Protein AF-A0A149ZXW5-F1 (afdb_monomer_lite)

Radius of gyration: 24.94 Å; chains: 1; bounding box: 65×52×83 Å

Secondary structure (DSSP, 8-state):
--------PPPP---SSS-TT-BTTTTSPPPTT-TTSPPPBTT-SEEE-GGG---TTS-GGGGEEEGGGS-SHHHHHHHHHHHHHHHH-GGGTTSSPPPHHHHHHHHHHHHHHHHHHHHHSTT--GGG---HHHHHHHHHHHTTTS-GGGHHHHHHHHHHHHHHHHHTGGG-SS----S-GGGG--HHHHTT-PPP-S--SPPPPHHHHHHHHHHHHHIIIIIHHHHHHHHHHHHHHHH--

Sequence (241 aa):
MGGDAAGSGAPSLQSSHVDPDALVLAGRRLRPDADDLPSPRFADDVWDLRAGHHLPNVEANRLRIRFYVVDDPIWRLTAKEYLYARLTDATLAEGRLPAITTLMIEFNVLRALFAYLTEFYPGLRLADIEDDQILENFLTIRAVGVGARWKPQRRSGDAWSLMLLHRASDRLTADRLVHLPFRGRTAREIAGSRFYGENRTPRIPPEVLAPYLRGALFYVQVAANDILAAEKERQQLAESA

pLDDT: mean 88.09, std 13.69, range [35.5, 98.25]

Structure (mmCIF, N/CA/C/O backbone):
data_AF-A0A149ZXW5-F1
#
_entry.id   AF-A0A149ZXW5-F1
#
loop_
_atom_site.group_PDB
_atom_site.id
_atom_site.type_symbol
_atom_site.label_atom_id
_atom_site.label_alt_id
_atom_site.label_comp_id
_atom_site.label_asym_id
_atom_site.label_entity_id
_atom_site.label_seq_id
_atom_site.pdbx_PDB_ins_code
_atom_site.Cartn_x
_atom_site.Cartn_y
_atom_site.Cartn_z
_atom_site.occupancy
_atom_site.B_iso_or_equiv
_atom_site.auth_seq_id
_atom_site.auth_comp_id
_atom_site.auth_asym_id
_atom_site.auth_atom_id
_atom_site.pdbx_PDB_model_num
ATOM 1 N N . MET A 1 1 ? -17.828 -31.669 -42.932 1.00 41.03 1 MET A N 1
ATOM 2 C CA . MET A 1 1 ? -16.590 -30.865 -42.891 1.00 41.03 1 MET A CA 1
ATOM 3 C C . MET A 1 1 ? -16.727 -29.906 -41.727 1.00 41.03 1 MET A C 1
ATOM 5 O O . MET A 1 1 ? -17.384 -28.886 -41.865 1.00 41.03 1 MET A O 1
ATOM 9 N N . GLY A 1 2 ? -16.246 -30.330 -40.557 1.00 38.62 2 GLY A N 1
ATOM 10 C CA . GLY A 1 2 ? -16.203 -29.500 -39.359 1.00 38.62 2 GLY A CA 1
ATOM 11 C C . GLY A 1 2 ? -14.971 -28.609 -39.416 1.00 38.62 2 GLY A C 1
ATOM 12 O O . GLY A 1 2 ? -13.873 -29.100 -39.669 1.00 38.62 2 GLY A O 1
ATOM 13 N N . GLY A 1 3 ? -15.178 -27.311 -39.239 1.00 35.50 3 GLY A N 1
ATOM 14 C CA . GLY A 1 3 ? -14.121 -26.351 -38.971 1.00 35.50 3 GLY A CA 1
ATOM 15 C C . GLY A 1 3 ? -14.348 -25.804 -37.574 1.00 35.50 3 GLY A C 1
ATOM 16 O O . GLY A 1 3 ? -15.085 -24.835 -37.417 1.00 35.50 3 GLY A O 1
ATOM 17 N N . ASP A 1 4 ? -13.751 -26.455 -36.576 1.00 36.56 4 ASP A N 1
ATOM 18 C CA . ASP A 1 4 ? -13.588 -25.886 -35.243 1.00 36.56 4 ASP A CA 1
ATOM 19 C C . ASP A 1 4 ? -12.604 -24.720 -35.353 1.00 36.56 4 ASP A C 1
ATOM 21 O O . ASP A 1 4 ? -11.386 -24.895 -35.430 1.00 36.56 4 ASP A O 1
ATOM 25 N N . ALA A 1 5 ? -13.146 -23.506 -35.397 1.00 39.88 5 ALA A N 1
ATOM 26 C CA . ALA A 1 5 ? -12.379 -22.304 -35.142 1.00 39.88 5 ALA A CA 1
ATOM 27 C C . ALA A 1 5 ? -12.075 -22.269 -33.640 1.00 39.88 5 ALA A C 1
ATOM 29 O O . ALA A 1 5 ? -12.870 -21.781 -32.837 1.00 39.88 5 ALA A O 1
ATOM 30 N N . ALA A 1 6 ? -10.919 -22.816 -33.265 1.00 42.44 6 ALA A N 1
ATOM 31 C CA . ALA A 1 6 ? -10.313 -22.582 -31.967 1.00 42.44 6 ALA A CA 1
ATOM 32 C C . ALA A 1 6 ? -10.073 -21.072 -31.815 1.00 42.44 6 ALA A C 1
ATOM 34 O O . ALA A 1 6 ? -9.087 -20.518 -32.304 1.00 42.44 6 ALA A O 1
ATOM 35 N N . GLY A 1 7 ? -11.018 -20.395 -31.164 1.00 36.75 7 GLY A N 1
ATOM 36 C CA . GLY A 1 7 ? -10.830 -19.052 -30.648 1.00 36.75 7 GLY A CA 1
ATOM 37 C C . GLY A 1 7 ? -9.716 -19.104 -29.614 1.00 36.75 7 GLY A C 1
ATOM 38 O O . GLY A 1 7 ? -9.942 -19.486 -28.470 1.00 36.75 7 GLY A O 1
ATOM 39 N N . SER A 1 8 ? -8.505 -18.756 -30.038 1.00 42.88 8 SER A N 1
ATOM 40 C CA . SER A 1 8 ? -7.367 -18.488 -29.166 1.00 42.88 8 SER A CA 1
ATOM 41 C C . SER A 1 8 ? -7.699 -17.269 -28.303 1.00 42.88 8 SER A C 1
ATOM 43 O O . SER A 1 8 ? -7.335 -16.142 -28.633 1.00 42.88 8 SER A O 1
ATOM 45 N N . GLY A 1 9 ? -8.441 -17.486 -27.215 1.00 36.56 9 GLY A N 1
ATOM 46 C CA . GLY A 1 9 ? -8.593 -16.506 -26.152 1.00 36.56 9 GLY A CA 1
ATOM 47 C C . GLY A 1 9 ? -7.210 -16.214 -25.588 1.00 36.56 9 GLY A C 1
ATOM 48 O O . GLY A 1 9 ? -6.513 -17.134 -25.161 1.00 36.56 9 GLY A O 1
ATOM 49 N N . ALA A 1 10 ? -6.789 -14.950 -25.632 1.00 41.53 10 ALA A N 1
ATOM 50 C CA . ALA A 1 10 ? -5.610 -14.522 -24.893 1.00 41.53 10 ALA A CA 1
ATOM 51 C C . ALA A 1 10 ? -5.753 -15.025 -23.444 1.00 41.53 10 ALA A C 1
ATOM 53 O O . ALA A 1 10 ? -6.850 -14.898 -22.887 1.00 41.53 10 ALA A O 1
ATOM 54 N N . PRO A 1 11 ? -4.713 -15.633 -22.845 1.00 49.78 11 PRO A N 1
ATOM 55 C CA . PRO A 1 11 ? -4.814 -16.142 -21.486 1.00 49.78 11 PRO A CA 1
ATOM 56 C C . PRO A 1 11 ? -5.274 -15.001 -20.579 1.00 49.78 11 PRO A C 1
ATOM 58 O O . PRO A 1 11 ? -4.647 -13.941 -20.529 1.00 49.78 11 PRO A O 1
ATOM 61 N N . SER A 1 12 ? -6.412 -15.191 -19.911 1.00 65.56 12 SER A N 1
ATOM 62 C CA . SER A 1 12 ? -6.914 -14.233 -18.935 1.00 65.56 12 SER A CA 1
ATOM 63 C C . SER A 1 12 ? -5.844 -14.057 -17.866 1.00 65.56 12 SER A C 1
ATOM 65 O O . SER A 1 12 ? -5.456 -15.035 -17.228 1.00 65.56 12 SER A O 1
ATOM 67 N N . LEU A 1 13 ? -5.356 -12.830 -17.688 1.00 88.75 13 LEU A N 1
ATOM 68 C CA . LEU A 1 13 ? -4.388 -12.508 -16.650 1.00 88.75 13 LEU A CA 1
ATOM 69 C C . LEU A 1 13 ? -5.028 -12.781 -15.278 1.00 88.75 13 LEU A C 1
ATOM 71 O O . LEU A 1 13 ? -5.852 -12.001 -14.803 1.00 88.75 13 LEU A O 1
ATOM 75 N N . GLN A 1 14 ? -4.681 -13.916 -14.677 1.00 92.62 14 GLN A N 1
ATOM 76 C CA . GLN A 1 14 ? -5.214 -14.401 -13.405 1.00 92.62 14 GLN A CA 1
ATOM 77 C C . GLN A 1 14 ? -4.070 -14.680 -12.433 1.00 92.62 14 GLN A C 1
ATOM 79 O O . GLN A 1 14 ? -2.953 -14.982 -12.852 1.00 92.62 14 GLN A O 1
ATOM 84 N N . SER A 1 15 ? -4.356 -14.570 -11.136 1.00 95.44 15 SER A N 1
ATOM 85 C CA . SER A 1 15 ? -3.394 -14.937 -10.097 1.00 95.44 15 SER A CA 1
ATOM 86 C C . SER A 1 15 ? -3.175 -16.450 -10.091 1.00 95.44 15 SER A C 1
ATOM 88 O O . SER A 1 15 ? -4.135 -17.213 -10.154 1.00 95.44 15 SER A O 1
ATOM 90 N N . SER A 1 16 ? -1.922 -16.887 -9.969 1.00 95.69 16 SER A N 1
ATOM 91 C CA . SER A 1 16 ? -1.562 -18.281 -9.689 1.00 95.69 16 SER A CA 1
ATOM 92 C C . SER A 1 16 ? -1.573 -18.604 -8.188 1.00 95.69 16 SER A C 1
ATOM 94 O O . SER A 1 16 ? -1.478 -19.772 -7.810 1.00 95.69 16 SER A O 1
ATOM 96 N N . HIS A 1 17 ? -1.682 -17.582 -7.333 1.00 94.06 17 HIS A N 1
ATOM 97 C CA . HIS A 1 17 ? -1.526 -17.689 -5.881 1.00 94.06 17 HIS A CA 1
ATOM 98 C C . HIS A 1 17 ? -2.830 -17.485 -5.106 1.00 94.06 17 HIS A C 1
ATOM 100 O O . HIS A 1 17 ? -2.949 -17.968 -3.979 1.00 94.06 17 HIS A O 1
ATOM 106 N N . VAL A 1 18 ? -3.788 -16.746 -5.669 1.00 95.69 18 VAL A N 1
ATOM 107 C CA . VAL A 1 18 ? -5.011 -16.338 -4.972 1.00 95.69 18 VAL A CA 1
ATOM 108 C C . VAL A 1 18 ? -6.232 -16.662 -5.820 1.00 95.69 18 VAL A C 1
ATOM 110 O O . VAL A 1 18 ? -6.335 -16.239 -6.970 1.00 95.69 18 VAL A O 1
ATOM 113 N N . ASP A 1 19 ? -7.176 -17.387 -5.225 1.00 95.75 19 ASP A N 1
ATOM 114 C CA . ASP A 1 19 ? -8.472 -17.656 -5.842 1.00 95.75 19 ASP A CA 1
ATOM 115 C C . ASP A 1 19 ? -9.224 -16.328 -6.096 1.00 95.75 19 ASP A C 1
ATOM 117 O O . ASP A 1 19 ? -9.269 -15.481 -5.196 1.00 95.75 19 ASP A O 1
ATOM 121 N N . PRO A 1 20 ? -9.814 -16.106 -7.289 1.00 95.62 20 PRO A N 1
ATOM 122 C CA . PRO A 1 20 ? -10.579 -14.894 -7.588 1.00 95.62 20 PRO A CA 1
ATOM 123 C C . PRO A 1 20 ? -11.699 -14.600 -6.577 1.00 95.62 20 PRO A C 1
ATOM 125 O O . PRO A 1 20 ? -11.980 -13.430 -6.306 1.00 95.62 20 PRO A O 1
ATOM 128 N N . ASP A 1 21 ? -12.296 -15.628 -5.978 1.00 95.88 21 ASP A N 1
ATOM 129 C CA . ASP A 1 21 ? -13.379 -15.508 -5.005 1.00 95.88 21 ASP A CA 1
ATOM 130 C C . ASP A 1 21 ? -12.898 -15.420 -3.549 1.00 95.88 21 ASP A C 1
ATOM 132 O O . ASP A 1 21 ? -13.715 -15.283 -2.633 1.00 95.88 21 ASP A O 1
ATOM 136 N N . ALA A 1 22 ? -11.582 -15.446 -3.310 1.00 95.69 22 ALA A N 1
ATOM 137 C CA . ALA A 1 22 ? -11.023 -15.318 -1.971 1.00 95.69 22 ALA A CA 1
ATOM 138 C C . ALA A 1 22 ? -11.436 -13.991 -1.313 1.00 95.69 22 ALA A C 1
ATOM 140 O O . ALA A 1 22 ? -11.299 -12.911 -1.893 1.00 95.69 22 ALA A O 1
ATOM 141 N N . LEU A 1 23 ? -11.912 -14.062 -0.067 1.00 94.81 23 LEU A N 1
ATOM 142 C CA . LEU A 1 23 ? -12.294 -12.880 0.704 1.00 94.81 23 LEU A CA 1
ATOM 143 C C . LEU A 1 23 ? -11.051 -12.118 1.174 1.00 94.81 23 LEU A C 1
ATOM 145 O O . LEU A 1 23 ? -10.203 -12.645 1.892 1.00 94.81 23 LEU A O 1
ATOM 149 N N . VAL A 1 24 ? -10.977 -10.836 0.834 1.00 94.62 24 VAL A N 1
ATOM 150 C CA . VAL A 1 24 ? -9.819 -9.960 1.082 1.00 94.62 24 VAL A CA 1
ATOM 151 C C . VAL A 1 24 ? -9.568 -9.712 2.573 1.00 94.62 24 VAL A C 1
ATOM 153 O O . VAL A 1 24 ? -8.428 -9.507 2.988 1.00 94.62 24 VAL A O 1
ATOM 156 N N . LEU A 1 25 ? -10.621 -9.717 3.397 1.00 91.25 25 LEU A N 1
ATOM 157 C CA . LEU A 1 25 ? -10.515 -9.525 4.850 1.00 91.25 25 LEU A CA 1
ATOM 158 C C . LEU A 1 25 ? -10.536 -10.847 5.633 1.00 91.25 25 LEU A C 1
ATOM 160 O O . LEU A 1 25 ? -10.697 -10.825 6.856 1.00 91.25 25 LEU A O 1
ATOM 164 N N . ALA A 1 26 ? -10.358 -11.991 4.963 1.00 84.94 26 ALA A N 1
ATOM 165 C CA . ALA A 1 26 ? -10.258 -13.282 5.635 1.00 84.94 26 ALA A CA 1
ATOM 166 C C . ALA A 1 26 ? -9.151 -13.257 6.708 1.00 84.94 26 ALA A C 1
ATOM 168 O O . ALA A 1 26 ? -8.035 -12.796 6.473 1.00 84.94 26 ALA A O 1
ATOM 169 N N . GLY A 1 27 ? -9.473 -13.721 7.918 1.00 79.12 27 GLY A N 1
ATOM 170 C CA . GLY A 1 27 ? -8.532 -13.757 9.044 1.00 79.12 27 GLY A CA 1
ATOM 171 C C . GLY A 1 27 ? -8.313 -12.421 9.767 1.00 79.12 27 GLY A C 1
ATOM 172 O O . GLY A 1 27 ? -7.554 -12.378 10.738 1.00 79.12 27 GLY A O 1
ATOM 173 N N . ARG A 1 28 ? -8.985 -11.332 9.364 1.00 85.38 28 ARG A N 1
ATOM 174 C CA . ARG A 1 28 ? -8.968 -10.066 10.111 1.00 85.38 28 ARG A CA 1
ATOM 175 C C . ARG A 1 28 ? -10.119 -9.981 11.104 1.00 85.38 28 ARG A C 1
ATOM 177 O O . ARG A 1 28 ? -11.218 -10.466 10.859 1.00 85.38 28 ARG A O 1
ATOM 184 N N . ARG A 1 29 ? -9.871 -9.300 12.226 1.00 84.75 29 ARG A N 1
ATOM 185 C CA . ARG A 1 29 ? -10.955 -8.872 13.114 1.00 84.75 29 ARG A CA 1
ATOM 186 C C . ARG A 1 29 ? -11.749 -7.782 12.406 1.00 84.75 29 ARG A C 1
ATOM 188 O O . ARG A 1 29 ? -11.177 -6.777 11.988 1.00 84.75 29 ARG A O 1
ATOM 195 N N . LEU A 1 30 ? -13.045 -8.012 12.262 1.00 86.31 30 LEU A N 1
ATOM 196 C CA . LEU A 1 30 ? -13.983 -7.036 11.728 1.00 86.31 30 LEU A CA 1
ATOM 197 C C . LEU A 1 30 ? -14.601 -6.240 12.875 1.00 86.31 30 LEU A C 1
ATOM 199 O O . LEU A 1 30 ? -14.599 -6.678 14.030 1.00 86.31 30 LEU A O 1
ATOM 203 N N . ARG A 1 31 ? -15.083 -5.036 12.576 1.00 81.88 31 ARG A N 1
ATOM 204 C CA . ARG A 1 31 ? -15.839 -4.251 13.547 1.00 81.88 31 ARG A CA 1
ATOM 205 C C . ARG A 1 31 ? -17.156 -4.959 13.896 1.00 81.88 31 ARG A C 1
ATOM 207 O O . ARG A 1 31 ? -17.761 -5.533 12.998 1.00 81.88 31 ARG A O 1
ATOM 214 N N . PRO A 1 32 ? -17.627 -4.865 15.151 1.00 74.50 32 PRO A N 1
ATOM 215 C CA . PRO A 1 32 ? -18.897 -5.470 15.558 1.00 74.50 32 PRO A CA 1
ATOM 216 C C . PRO A 1 32 ? -20.123 -4.904 14.831 1.00 74.50 32 PRO A C 1
ATOM 218 O O . PRO A 1 32 ? -21.137 -5.569 14.754 1.00 74.50 32 PRO A O 1
ATOM 221 N N . ASP A 1 33 ? -20.040 -3.673 14.322 1.00 76.19 33 ASP A N 1
ATOM 222 C CA . ASP A 1 33 ? -21.110 -2.986 13.591 1.00 76.19 33 ASP A CA 1
ATOM 223 C C . ASP A 1 33 ? -20.941 -3.067 12.061 1.00 76.19 33 ASP A C 1
ATOM 225 O O . ASP A 1 33 ? -21.560 -2.305 11.323 1.00 76.19 33 ASP A O 1
ATOM 229 N N . ALA A 1 34 ? -20.067 -3.954 11.573 1.00 70.81 34 ALA A N 1
ATOM 230 C CA . ALA A 1 34 ? -19.798 -4.131 10.146 1.00 70.81 34 ALA A CA 1
ATOM 231 C C . ALA A 1 34 ? -20.596 -5.275 9.501 1.00 70.81 34 ALA A C 1
ATOM 233 O O . ALA A 1 34 ? -20.274 -5.644 8.374 1.00 70.81 34 ALA A O 1
ATOM 234 N N . ASP A 1 35 ? -21.614 -5.814 10.177 1.00 63.62 35 ASP A N 1
ATOM 2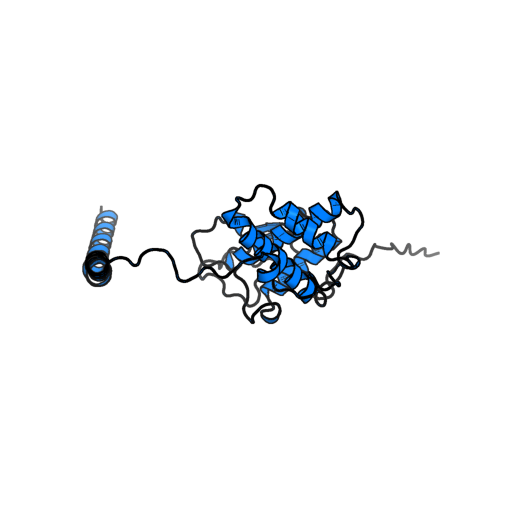35 C CA . ASP A 1 35 ? -22.396 -6.969 9.706 1.00 63.62 35 ASP A CA 1
ATOM 236 C C . ASP A 1 35 ? -23.019 -6.748 8.312 1.00 63.62 35 ASP A C 1
ATOM 238 O O . ASP A 1 35 ? -23.117 -7.684 7.521 1.00 63.62 35 ASP A O 1
ATOM 242 N N . ASP A 1 36 ? -23.327 -5.494 7.960 1.00 69.88 36 ASP A N 1
ATOM 243 C CA . ASP A 1 36 ? -23.900 -5.121 6.659 1.00 69.88 36 ASP A CA 1
ATOM 244 C C . ASP A 1 36 ? -22.853 -4.826 5.563 1.00 69.88 36 ASP A C 1
ATOM 246 O O . ASP A 1 36 ? -23.209 -4.523 4.420 1.00 69.88 36 ASP A O 1
ATOM 250 N N . LEU A 1 37 ? -21.550 -4.859 5.876 1.00 74.12 37 LEU A N 1
ATOM 251 C CA . LEU A 1 37 ? -20.485 -4.577 4.910 1.00 74.12 37 LEU A CA 1
ATOM 252 C C . LEU A 1 37 ? -19.905 -5.884 4.349 1.00 74.12 37 LEU A C 1
ATOM 254 O O . LEU A 1 37 ? -19.096 -6.526 5.024 1.00 74.12 37 LEU A O 1
ATOM 258 N N . PRO A 1 38 ? -20.235 -6.270 3.099 1.00 80.75 38 PRO A N 1
ATOM 259 C CA . PRO A 1 38 ? -19.667 -7.470 2.504 1.00 80.75 38 PRO A CA 1
ATOM 260 C C . PRO A 1 38 ? -18.148 -7.330 2.369 1.00 80.75 38 PRO A C 1
ATOM 262 O O . PRO A 1 38 ? -17.633 -6.283 1.964 1.00 80.75 38 PRO A O 1
ATOM 265 N N . SER A 1 39 ? -17.418 -8.398 2.698 1.00 85.81 39 SER A N 1
ATOM 266 C CA . SER A 1 39 ? -15.979 -8.444 2.448 1.00 85.81 39 SER A CA 1
ATOM 267 C C . SER A 1 39 ? -15.733 -8.487 0.935 1.00 85.81 39 SER A C 1
ATOM 269 O O . SER A 1 39 ? -16.342 -9.322 0.263 1.00 85.81 39 SER A O 1
ATOM 271 N N . PRO A 1 40 ? -14.865 -7.613 0.390 1.00 94.19 40 PRO A N 1
ATOM 272 C CA . PRO A 1 40 ? -14.555 -7.646 -1.032 1.00 94.19 40 PRO A CA 1
ATOM 273 C C . PRO A 1 40 ? -13.845 -8.952 -1.402 1.00 94.19 40 PRO A C 1
ATOM 275 O O . PRO A 1 40 ? -13.116 -9.527 -0.585 1.00 94.19 40 PRO A O 1
ATOM 278 N N . ARG A 1 41 ? -14.045 -9.402 -2.639 1.00 96.19 41 ARG A N 1
ATOM 279 C CA . ARG A 1 41 ? -13.355 -10.554 -3.230 1.00 96.19 41 ARG A CA 1
ATOM 280 C C . ARG A 1 41 ? -12.052 -10.114 -3.878 1.00 96.19 41 ARG A C 1
ATOM 282 O O . ARG A 1 41 ? -11.903 -8.963 -4.294 1.00 96.19 41 ARG A O 1
ATOM 289 N N . PHE A 1 42 ? -11.104 -11.035 -4.006 1.00 97.25 42 PHE A N 1
ATOM 290 C CA . PHE A 1 42 ? -9.832 -10.753 -4.658 1.00 97.25 42 PHE A CA 1
ATOM 291 C C . PHE A 1 42 ? -10.031 -10.251 -6.094 1.00 97.25 42 PHE A C 1
ATOM 293 O O . PHE A 1 42 ? -9.390 -9.280 -6.488 1.00 97.25 42 PHE A O 1
ATOM 300 N N . ALA A 1 43 ? -10.955 -10.836 -6.858 1.00 95.88 43 ALA A N 1
ATOM 301 C CA . ALA A 1 43 ? -11.249 -10.431 -8.231 1.00 95.88 43 ALA A CA 1
ATOM 302 C C . ALA A 1 43 ? -11.801 -9.002 -8.358 1.00 95.88 43 ALA A C 1
ATOM 304 O O . ALA A 1 43 ? -11.581 -8.382 -9.397 1.00 95.88 43 ALA A O 1
ATOM 305 N N . ASP A 1 44 ? -12.400 -8.432 -7.309 1.00 96.19 44 ASP A N 1
ATOM 306 C CA . ASP A 1 44 ? -12.988 -7.091 -7.359 1.00 96.19 44 ASP A CA 1
ATOM 307 C C . ASP A 1 44 ? -11.935 -6.014 -7.678 1.00 96.19 44 ASP A C 1
ATOM 309 O O . ASP A 1 44 ? -10.807 -6.035 -7.176 1.00 96.19 44 ASP A O 1
ATOM 313 N N . ASP A 1 45 ? -12.305 -5.024 -8.493 1.00 94.94 45 ASP A N 1
ATOM 314 C CA . ASP A 1 45 ? -11.454 -3.858 -8.790 1.00 94.94 45 ASP A CA 1
ATOM 315 C C . ASP A 1 45 ? -11.536 -2.762 -7.720 1.00 94.94 45 ASP A C 1
ATOM 317 O O . ASP A 1 45 ? -10.778 -1.785 -7.748 1.00 94.94 45 ASP A O 1
ATOM 321 N N . VAL A 1 46 ? -12.447 -2.914 -6.760 1.00 95.88 46 VAL A N 1
ATOM 322 C CA . VAL A 1 46 ? -12.574 -2.029 -5.607 1.00 95.88 46 VAL A CA 1
ATOM 323 C C . VAL A 1 46 ? -12.637 -2.863 -4.343 1.00 95.88 46 VAL A C 1
ATOM 325 O O . VAL A 1 46 ? -13.578 -3.621 -4.141 1.00 95.88 46 VAL A O 1
ATOM 328 N N . TRP A 1 47 ? -11.667 -2.669 -3.453 1.00 96.19 47 TRP A N 1
ATOM 329 C CA . TRP A 1 47 ? -11.708 -3.257 -2.120 1.00 96.19 47 TRP A CA 1
ATOM 330 C C . TRP A 1 47 ? -12.153 -2.214 -1.108 1.00 96.19 47 TRP A C 1
ATOM 332 O O . TRP A 1 47 ? -11.435 -1.248 -0.836 1.00 96.19 47 TRP A O 1
ATOM 342 N N . ASP A 1 48 ? -13.342 -2.411 -0.543 1.00 93.19 48 ASP A N 1
ATOM 343 C CA . ASP A 1 48 ? -13.831 -1.640 0.594 1.00 93.19 48 ASP A CA 1
ATOM 344 C C . ASP A 1 48 ? -13.372 -2.283 1.906 1.00 93.19 48 ASP A C 1
ATOM 346 O O . ASP A 1 48 ? -13.868 -3.326 2.324 1.00 93.19 48 ASP A O 1
ATOM 350 N N . LEU A 1 49 ? -12.390 -1.661 2.556 1.00 92.25 49 LEU A N 1
ATOM 351 C CA . LEU A 1 49 ? -11.734 -2.216 3.737 1.00 92.25 49 LEU A CA 1
ATOM 352 C C . LEU A 1 49 ? -12.293 -1.640 5.050 1.00 92.25 49 LEU A C 1
ATOM 354 O O . LEU A 1 49 ? -11.719 -1.862 6.117 1.00 92.25 49 LEU A O 1
ATOM 358 N N . ARG A 1 50 ? -13.412 -0.899 5.012 1.00 89.88 50 ARG A N 1
ATOM 359 C CA . ARG A 1 50 ? -13.994 -0.241 6.200 1.00 89.88 50 ARG A CA 1
ATOM 360 C C . ARG A 1 50 ? -14.312 -1.216 7.332 1.00 89.88 50 ARG A C 1
ATOM 362 O O . ARG A 1 50 ? -14.062 -0.888 8.491 1.00 89.88 50 ARG A O 1
ATOM 369 N N . ALA A 1 51 ? -14.788 -2.414 6.996 1.00 88.06 51 ALA A N 1
ATOM 370 C CA . ALA A 1 51 ? -15.145 -3.444 7.969 1.00 88.06 51 ALA A CA 1
ATOM 371 C C . ALA A 1 51 ? -13.969 -3.853 8.877 1.00 88.06 51 ALA A C 1
ATOM 373 O O . ALA A 1 51 ? -14.182 -4.173 10.041 1.00 88.06 51 ALA A O 1
ATOM 374 N N . GLY A 1 52 ? -12.723 -3.792 8.391 1.00 85.56 52 GLY A N 1
ATOM 375 C CA . GLY A 1 52 ? -11.533 -4.162 9.168 1.00 85.56 52 GLY A CA 1
ATOM 376 C C . GLY A 1 52 ? -10.833 -2.999 9.887 1.00 85.56 52 GLY A C 1
ATOM 377 O O . GLY A 1 52 ? -9.737 -3.188 10.418 1.00 85.56 52 GLY A O 1
ATOM 378 N N . HIS A 1 53 ? -11.383 -1.777 9.854 1.00 84.94 53 HIS A N 1
ATOM 379 C CA . HIS A 1 53 ? -10.744 -0.581 10.417 1.00 84.94 53 HIS A CA 1
ATOM 380 C C . HIS A 1 53 ? -11.511 -0.036 11.627 1.00 84.94 53 HIS A C 1
ATOM 382 O O . HIS A 1 53 ? -12.533 0.621 11.469 1.00 84.94 53 HIS A O 1
ATOM 388 N N . HIS A 1 54 ? -10.982 -0.231 12.836 1.00 78.38 54 HIS A N 1
ATOM 389 C CA . HIS A 1 54 ? -11.703 0.044 14.088 1.00 78.38 54 HIS A CA 1
ATOM 390 C C . HIS A 1 54 ? -11.713 1.505 14.573 1.00 78.38 54 HIS A C 1
ATOM 392 O O . HIS A 1 54 ? -12.460 1.816 15.495 1.00 78.38 54 HIS A O 1
ATOM 398 N N . LEU A 1 55 ? -10.901 2.408 14.007 1.00 75.88 55 LEU A N 1
ATOM 399 C CA . LEU A 1 55 ? -10.864 3.801 14.476 1.00 75.88 55 LEU A CA 1
ATOM 400 C C . LEU A 1 55 ? -11.928 4.662 13.759 1.00 75.88 55 LEU A C 1
ATOM 402 O O . LEU A 1 55 ? -12.031 4.589 12.532 1.00 75.88 55 LEU A O 1
ATOM 406 N N . PRO A 1 56 ? -12.692 5.505 14.482 1.00 68.56 56 PRO A N 1
ATOM 407 C CA . PRO A 1 56 ? -13.795 6.283 13.905 1.00 68.56 56 PRO A CA 1
ATOM 408 C C . PRO A 1 56 ? -13.337 7.529 13.128 1.00 68.56 56 PRO A C 1
ATOM 410 O O . PRO A 1 56 ? -14.121 8.129 12.404 1.00 68.56 56 PRO A O 1
ATOM 413 N N . ASN A 1 57 ? -12.073 7.935 13.263 1.00 75.56 57 ASN A N 1
ATOM 414 C CA . ASN A 1 57 ? -11.541 9.212 12.775 1.00 75.56 57 ASN A CA 1
ATOM 415 C C . ASN A 1 57 ? -10.942 9.158 11.357 1.00 75.56 57 ASN A C 1
ATOM 417 O O . ASN A 1 57 ? -10.155 10.030 10.988 1.00 75.56 57 ASN A O 1
ATOM 421 N N . VAL A 1 58 ? -11.275 8.136 10.567 1.00 77.25 58 VAL A N 1
ATOM 422 C CA . VAL A 1 58 ? -10.794 8.004 9.188 1.00 77.25 58 VAL A CA 1
ATOM 423 C C . VAL A 1 58 ? -11.973 8.065 8.233 1.00 77.25 58 VAL A C 1
ATOM 425 O O . VAL A 1 58 ? -12.906 7.272 8.326 1.00 77.25 58 VAL A O 1
ATOM 428 N N . GLU A 1 59 ? -11.907 9.000 7.287 1.00 80.31 59 GLU A N 1
ATOM 429 C CA . GLU A 1 59 ? -12.918 9.146 6.244 1.00 80.31 59 GLU A CA 1
ATOM 430 C C . GLU A 1 59 ? -13.112 7.834 5.474 1.00 80.31 59 GLU A C 1
ATOM 432 O O . GLU A 1 59 ? -12.150 7.229 4.997 1.00 80.31 59 GLU A O 1
ATOM 437 N N . ALA A 1 60 ? -14.371 7.431 5.285 1.00 77.19 60 ALA A N 1
ATOM 438 C CA . ALA A 1 60 ? -14.755 6.191 4.607 1.00 77.19 60 ALA A CA 1
ATOM 439 C C . ALA A 1 60 ? -14.067 6.007 3.241 1.00 77.19 60 ALA A C 1
ATOM 441 O O . ALA A 1 60 ? -13.636 4.909 2.892 1.00 77.19 60 ALA A O 1
ATOM 442 N N . ASN A 1 61 ? -13.919 7.096 2.481 1.00 81.62 61 ASN A N 1
ATOM 443 C CA . ASN A 1 61 ? -13.274 7.083 1.171 1.00 81.62 61 ASN A CA 1
ATOM 444 C C . ASN A 1 61 ? -11.793 6.672 1.230 1.00 81.62 61 ASN A C 1
ATOM 446 O O . ASN A 1 61 ? -11.269 6.061 0.302 1.00 81.62 61 ASN A O 1
ATOM 450 N N . ARG A 1 62 ? -11.117 6.978 2.340 1.00 83.81 62 ARG A N 1
ATOM 451 C CA . ARG A 1 62 ? -9.698 6.684 2.551 1.00 83.81 62 ARG A CA 1
ATOM 452 C C . ARG A 1 62 ? -9.434 5.201 2.816 1.00 83.81 62 ARG A C 1
ATOM 454 O O . ARG A 1 62 ? -8.279 4.800 2.812 1.00 83.81 62 ARG A O 1
ATOM 461 N N . LEU A 1 63 ? -10.478 4.402 3.029 1.00 90.31 63 LEU A N 1
ATOM 462 C CA . LEU A 1 63 ? -10.405 2.963 3.299 1.00 90.31 63 LEU A CA 1
ATOM 463 C C . LEU A 1 63 ? -10.829 2.113 2.090 1.00 90.31 63 LEU A C 1
ATOM 465 O O . LEU A 1 63 ? -11.046 0.912 2.228 1.00 90.31 63 LEU A O 1
ATOM 469 N N . ARG A 1 64 ? -10.957 2.729 0.908 1.00 93.75 64 ARG A N 1
ATOM 470 C CA . ARG A 1 64 ? -11.266 2.040 -0.348 1.00 93.75 64 ARG A CA 1
ATOM 471 C C . ARG A 1 64 ? -10.060 2.048 -1.273 1.00 93.75 64 ARG A C 1
ATOM 473 O O . ARG A 1 64 ? -9.584 3.117 -1.658 1.00 93.75 64 ARG A O 1
ATOM 480 N N . ILE A 1 65 ? -9.607 0.867 -1.671 1.00 96.19 65 ILE A N 1
ATOM 481 C CA . ILE A 1 65 ? -8.571 0.698 -2.695 1.00 96.19 65 ILE A CA 1
ATOM 482 C C . ILE A 1 65 ? -9.265 0.517 -4.035 1.00 96.19 65 ILE A C 1
ATOM 484 O O . ILE A 1 65 ? -10.215 -0.250 -4.140 1.00 96.19 65 ILE A O 1
ATOM 488 N N . ARG A 1 66 ? -8.817 1.255 -5.050 1.00 96.06 66 ARG A N 1
ATOM 489 C CA . ARG A 1 66 ? -9.416 1.249 -6.386 1.00 96.06 66 ARG A CA 1
ATOM 490 C C . ARG A 1 66 ? -8.336 0.902 -7.388 1.00 96.06 66 ARG A C 1
ATOM 492 O O . ARG A 1 66 ? -7.456 1.721 -7.624 1.00 96.06 66 ARG A O 1
ATOM 499 N N . PHE A 1 67 ? -8.379 -0.303 -7.931 1.00 97.06 67 PHE A N 1
ATOM 500 C CA . PHE A 1 67 ? -7.315 -0.850 -8.770 1.00 97.06 67 PHE A CA 1
ATOM 501 C C . PHE A 1 67 ? -7.372 -0.358 -10.215 1.00 97.06 67 PHE A C 1
ATOM 503 O O . PHE A 1 67 ? -6.339 -0.296 -10.875 1.00 97.06 67 PHE A O 1
ATOM 510 N N . TYR A 1 68 ? -8.537 0.095 -10.678 1.00 95.38 68 TYR A N 1
ATOM 511 C CA . TYR A 1 68 ? -8.701 0.692 -12.006 1.00 95.38 68 TYR A CA 1
ATOM 512 C C . TYR A 1 68 ? -7.865 1.962 -12.234 1.00 95.38 68 TYR A C 1
ATOM 514 O O . TYR A 1 68 ? -7.729 2.392 -13.368 1.00 95.38 68 TYR A O 1
ATOM 522 N N . VAL A 1 69 ? -7.300 2.571 -11.182 1.00 95.88 69 VAL A N 1
ATOM 523 C CA . VAL A 1 69 ? -6.373 3.715 -11.309 1.00 95.88 69 VAL A CA 1
ATOM 524 C C . VAL A 1 69 ? -4.972 3.310 -11.782 1.00 95.88 69 VAL A C 1
ATOM 526 O O . VAL A 1 69 ? -4.128 4.176 -11.989 1.00 95.88 69 VAL A O 1
ATOM 529 N N . VAL A 1 70 ? -4.687 2.007 -11.840 1.00 96.56 70 VAL A N 1
ATOM 530 C CA . VAL A 1 70 ? -3.468 1.443 -12.422 1.00 96.56 70 VAL A CA 1
ATOM 531 C C . VAL A 1 70 ? -3.863 0.910 -13.789 1.00 96.56 70 VAL A C 1
ATOM 533 O O . VAL A 1 70 ? -4.615 -0.060 -13.849 1.00 96.56 70 VAL A O 1
ATOM 536 N N . ASP A 1 71 ? -3.411 1.554 -14.864 1.00 94.31 71 ASP A N 1
ATOM 537 C CA . ASP A 1 71 ? -3.862 1.250 -16.230 1.00 94.31 71 ASP A CA 1
ATOM 538 C C . ASP A 1 71 ? -3.326 -0.092 -16.742 1.00 94.31 71 ASP A C 1
ATOM 540 O O . ASP A 1 71 ? -4.080 -0.883 -17.316 1.00 94.31 71 ASP A O 1
ATOM 544 N N . ASP A 1 72 ? -2.048 -0.380 -16.479 1.00 96.81 72 ASP A N 1
ATOM 545 C CA . ASP A 1 72 ? -1.412 -1.631 -16.890 1.00 96.81 72 ASP A CA 1
ATOM 546 C C . ASP A 1 72 ? -2.011 -2.823 -16.108 1.00 96.81 72 ASP A C 1
ATOM 548 O O . ASP A 1 72 ? -1.909 -2.867 -14.875 1.00 96.81 72 ASP A O 1
ATOM 552 N N . PRO A 1 73 ? -2.634 -3.806 -16.791 1.00 96.56 73 PRO A N 1
ATOM 553 C CA . PRO A 1 73 ? -3.277 -4.939 -16.134 1.00 96.56 73 PRO A CA 1
ATOM 554 C C . PRO A 1 73 ? -2.292 -5.840 -15.373 1.00 96.56 73 PRO A C 1
ATOM 556 O O . PRO A 1 73 ? -2.672 -6.382 -14.335 1.00 96.56 73 PRO A O 1
ATOM 559 N N . ILE A 1 74 ? -1.037 -5.964 -15.825 1.00 97.56 74 ILE A N 1
ATOM 560 C CA . ILE A 1 74 ? 0.018 -6.732 -15.142 1.00 97.56 74 ILE A CA 1
ATOM 561 C C . ILE A 1 74 ? 0.318 -6.093 -13.791 1.00 97.56 74 ILE A C 1
ATOM 563 O O . ILE A 1 74 ? 0.241 -6.756 -12.759 1.00 97.56 74 ILE A O 1
ATOM 567 N N . TRP A 1 75 ? 0.563 -4.785 -13.771 1.00 98.00 75 TRP A N 1
ATOM 568 C CA . TRP A 1 75 ? 0.820 -4.066 -12.523 1.00 98.00 75 TRP A CA 1
ATOM 569 C C . TRP A 1 75 ? -0.405 -3.968 -11.621 1.00 98.00 75 TRP A C 1
ATOM 571 O O . TRP A 1 75 ? -0.270 -3.966 -10.395 1.00 98.00 75 TRP A O 1
ATOM 581 N N . ARG A 1 76 ? -1.610 -3.938 -12.201 1.00 98.00 76 ARG A N 1
ATOM 582 C CA . ARG A 1 76 ? -2.854 -4.040 -11.438 1.00 98.00 76 ARG A CA 1
ATOM 583 C C . ARG A 1 76 ? -2.925 -5.370 -10.691 1.00 98.00 76 ARG A C 1
ATOM 585 O O . ARG A 1 76 ? -3.181 -5.354 -9.488 1.00 98.00 76 ARG A O 1
ATOM 592 N N . LEU A 1 77 ? -2.656 -6.492 -11.366 1.00 97.94 77 LEU A N 1
ATOM 593 C CA . LEU A 1 77 ? -2.608 -7.809 -10.725 1.00 97.94 77 LEU A CA 1
ATOM 594 C C . LEU A 1 77 ? -1.505 -7.864 -9.658 1.00 97.94 77 LEU A C 1
ATOM 596 O O . LEU A 1 77 ? -1.799 -8.219 -8.520 1.00 97.94 77 LEU A O 1
ATOM 600 N N . THR A 1 78 ? -0.289 -7.408 -9.974 1.00 98.19 78 THR A N 1
ATOM 601 C CA . THR A 1 78 ? 0.829 -7.336 -9.018 1.00 98.19 78 THR A CA 1
ATOM 602 C C . THR A 1 78 ? 0.458 -6.551 -7.755 1.00 98.19 78 THR A C 1
ATOM 604 O O . THR A 1 78 ? 0.744 -6.992 -6.643 1.00 98.19 78 THR A O 1
ATOM 607 N N . ALA A 1 79 ? -0.220 -5.404 -7.884 1.00 98.19 79 ALA A N 1
ATOM 608 C CA . ALA A 1 79 ? -0.667 -4.626 -6.729 1.00 98.19 79 ALA A CA 1
ATOM 609 C C . ALA A 1 79 ? -1.734 -5.353 -5.901 1.00 98.19 79 ALA A C 1
ATOM 611 O O . ALA A 1 79 ? -1.696 -5.277 -4.671 1.00 98.19 79 ALA A O 1
ATOM 612 N N . LYS A 1 80 ? -2.676 -6.049 -6.552 1.00 98.19 80 LYS A N 1
ATOM 613 C CA . LYS A 1 80 ? -3.696 -6.857 -5.867 1.00 98.19 80 LYS A CA 1
ATOM 614 C C . LYS A 1 80 ? -3.038 -7.979 -5.072 1.00 98.19 80 LYS A C 1
ATOM 616 O O . LYS A 1 80 ? -3.279 -8.089 -3.875 1.00 98.19 80 LYS A O 1
ATOM 621 N N . GLU A 1 81 ? -2.161 -8.759 -5.693 1.00 97.88 81 GLU A N 1
ATOM 622 C CA . GLU A 1 81 ? -1.458 -9.869 -5.037 1.00 97.88 81 GLU A CA 1
ATOM 623 C C . GLU A 1 81 ? -0.589 -9.388 -3.875 1.00 97.88 81 GLU A C 1
ATOM 625 O O . GLU A 1 81 ? -0.693 -9.917 -2.768 1.00 97.88 81 GLU A O 1
ATOM 630 N N . TYR A 1 82 ? 0.189 -8.321 -4.086 1.00 97.88 82 TYR A N 1
ATOM 631 C CA . TYR A 1 82 ? 1.001 -7.716 -3.034 1.00 97.88 82 TYR A CA 1
ATOM 632 C C . TYR A 1 82 ? 0.149 -7.304 -1.826 1.00 97.88 82 TYR A C 1
ATOM 634 O O . TYR A 1 82 ? 0.444 -7.677 -0.689 1.00 97.88 82 TYR A O 1
ATOM 642 N N . LEU A 1 83 ? -0.931 -6.549 -2.050 1.00 97.12 83 LEU A N 1
ATOM 643 C CA . LEU A 1 83 ? -1.780 -6.071 -0.960 1.00 97.12 83 LEU A CA 1
ATOM 644 C C . LEU A 1 83 ? -2.542 -7.207 -0.279 1.00 97.12 83 LEU A C 1
ATOM 646 O O . LEU A 1 83 ? -2.685 -7.175 0.943 1.00 97.12 83 LEU A O 1
ATOM 650 N N . TYR A 1 84 ? -3.003 -8.206 -1.035 1.00 96.44 84 TYR A N 1
ATOM 651 C CA . TYR A 1 84 ? -3.636 -9.398 -0.477 1.00 96.44 84 TYR A CA 1
ATOM 652 C C . TYR A 1 84 ? -2.667 -10.147 0.437 1.00 96.44 84 TYR A C 1
ATOM 654 O O . TYR A 1 84 ? -3.000 -10.433 1.585 1.00 96.44 84 TYR A O 1
ATOM 662 N N . ALA A 1 85 ? -1.434 -10.379 -0.017 1.00 95.25 85 ALA A N 1
ATOM 663 C CA . ALA A 1 85 ? -0.411 -11.015 0.798 1.00 95.25 85 ALA A CA 1
ATOM 664 C C . ALA A 1 85 ? -0.108 -10.196 2.063 1.00 95.25 85 ALA A C 1
ATOM 666 O O . ALA A 1 85 ? -0.026 -10.740 3.159 1.00 95.25 85 ALA A O 1
ATOM 667 N N . ARG A 1 86 ? -0.030 -8.865 1.965 1.00 94.50 86 ARG A N 1
ATOM 668 C CA . ARG A 1 86 ? 0.133 -7.988 3.139 1.00 94.50 86 ARG A CA 1
ATOM 669 C C . ARG A 1 86 ? -1.070 -8.008 4.085 1.00 94.50 86 ARG A C 1
ATOM 671 O O . ARG A 1 86 ? -0.911 -7.723 5.273 1.00 94.50 86 ARG A O 1
ATOM 678 N N . LEU A 1 87 ? -2.267 -8.307 3.587 1.00 92.81 87 LEU A N 1
ATOM 679 C CA . LEU A 1 87 ? -3.492 -8.400 4.382 1.00 92.81 87 LEU A CA 1
ATOM 680 C C . LEU A 1 87 ? -3.592 -9.701 5.174 1.00 92.81 87 LEU A C 1
ATOM 682 O O . LEU A 1 87 ? -4.150 -9.648 6.274 1.00 92.81 87 LEU A O 1
ATOM 686 N N . THR A 1 88 ? -3.061 -10.799 4.632 1.00 91.75 88 THR A N 1
ATOM 687 C CA . THR A 1 88 ? -3.271 -12.170 5.123 1.00 91.75 88 THR A CA 1
ATOM 688 C C . THR A 1 88 ? -2.018 -12.822 5.709 1.00 91.75 88 THR A C 1
ATOM 690 O O . THR A 1 88 ? -2.127 -13.646 6.615 1.00 91.75 88 THR A O 1
ATOM 693 N N . ASP A 1 89 ? -0.826 -12.412 5.276 1.00 90.12 89 ASP A N 1
ATOM 694 C CA . ASP A 1 89 ? 0.449 -12.996 5.685 1.00 90.12 89 ASP A CA 1
ATOM 695 C C . ASP A 1 89 ? 1.255 -12.053 6.591 1.00 90.12 89 ASP A C 1
ATOM 697 O O . ASP A 1 89 ? 1.899 -11.086 6.166 1.00 90.12 89 ASP A O 1
ATOM 701 N N . ALA A 1 90 ? 1.257 -12.367 7.887 1.00 86.31 90 ALA A N 1
ATOM 702 C CA . ALA A 1 90 ? 2.007 -11.609 8.882 1.00 86.31 90 ALA A CA 1
ATOM 703 C C . ALA A 1 90 ? 3.532 -11.779 8.746 1.00 86.31 90 ALA A C 1
ATOM 705 O O . ALA A 1 90 ? 4.283 -10.946 9.262 1.00 86.31 90 ALA A O 1
ATOM 706 N N . THR A 1 91 ? 3.999 -12.829 8.061 1.00 86.31 91 THR A N 1
ATOM 707 C CA . THR A 1 91 ? 5.426 -13.163 7.936 1.00 86.31 91 THR A CA 1
ATOM 708 C C . THR A 1 91 ? 6.166 -12.266 6.951 1.00 86.31 91 THR A C 1
ATOM 710 O O . THR A 1 91 ? 7.379 -12.104 7.083 1.00 86.31 91 THR A O 1
ATOM 713 N N . LEU A 1 92 ? 5.458 -11.618 6.016 1.00 83.56 92 LEU A N 1
ATOM 714 C CA . LEU A 1 92 ? 6.048 -10.628 5.108 1.00 83.56 92 LEU A CA 1
ATOM 715 C C . LEU A 1 92 ? 6.630 -9.423 5.857 1.00 83.56 92 LEU A C 1
ATOM 717 O O . LEU A 1 92 ? 7.569 -8.792 5.378 1.00 83.56 92 LEU A O 1
ATOM 721 N N . ALA A 1 93 ? 6.124 -9.123 7.051 1.00 79.81 93 ALA A N 1
ATOM 722 C CA . ALA A 1 93 ? 6.669 -8.097 7.931 1.00 79.81 93 ALA A CA 1
ATOM 723 C C . ALA A 1 93 ? 7.184 -8.724 9.240 1.00 79.81 93 ALA A C 1
ATOM 725 O O . ALA A 1 93 ? 7.560 -9.893 9.288 1.00 79.81 93 ALA A O 1
ATOM 726 N N . GLU A 1 94 ? 7.226 -7.936 10.311 1.00 79.50 94 GLU A N 1
ATOM 727 C CA . GLU A 1 94 ? 7.716 -8.314 11.643 1.00 79.50 94 GLU A CA 1
ATOM 728 C C . GLU A 1 94 ? 6.702 -9.183 12.427 1.00 79.50 94 GLU A C 1
ATOM 730 O O . GLU A 1 94 ? 6.431 -8.945 13.603 1.00 79.50 94 GLU A O 1
ATOM 735 N N . GLY A 1 95 ? 6.075 -10.166 11.770 1.00 83.19 95 GLY A N 1
ATOM 736 C CA . GLY A 1 95 ? 5.155 -11.119 12.406 1.00 83.19 95 GLY A CA 1
ATOM 737 C C . GLY A 1 95 ? 3.795 -10.538 12.808 1.00 83.19 95 GLY A C 1
ATOM 738 O O . GLY A 1 95 ? 3.092 -11.123 13.632 1.00 83.19 95 GLY A O 1
ATOM 739 N N . ARG A 1 96 ? 3.404 -9.384 12.253 1.00 86.50 96 ARG A N 1
ATOM 740 C CA . ARG A 1 96 ? 2.096 -8.752 12.492 1.00 86.50 96 ARG A CA 1
ATOM 741 C C . ARG A 1 96 ? 1.481 -8.239 11.200 1.00 86.50 96 ARG A C 1
ATOM 743 O O . ARG A 1 96 ? 2.167 -7.670 10.349 1.00 86.50 96 ARG A O 1
ATOM 750 N N . LEU A 1 97 ? 0.162 -8.381 11.099 1.00 90.19 97 LEU A N 1
ATOM 751 C CA . LEU A 1 97 ? -0.604 -7.775 10.019 1.00 90.19 97 LEU A CA 1
ATOM 752 C C . LEU A 1 97 ? -0.589 -6.241 10.150 1.00 90.19 97 LEU A C 1
ATOM 754 O O . LEU A 1 97 ? -0.781 -5.716 11.251 1.00 90.19 97 LEU A O 1
ATOM 758 N N . PRO A 1 98 ? -0.384 -5.501 9.048 1.00 91.00 98 PRO A N 1
ATOM 759 C CA . PRO A 1 98 ? -0.383 -4.048 9.065 1.00 91.00 98 PRO A CA 1
ATOM 760 C C . PRO A 1 98 ? -1.785 -3.485 9.306 1.00 91.00 98 PRO A C 1
ATOM 762 O O . PRO A 1 98 ? -2.803 -4.090 8.939 1.00 91.00 98 PRO A O 1
ATOM 765 N N . ALA A 1 99 ? -1.839 -2.267 9.843 1.00 89.94 99 ALA A N 1
ATOM 766 C CA . ALA A 1 99 ? -3.066 -1.485 9.841 1.00 89.94 99 ALA A CA 1
ATOM 767 C C . ALA A 1 99 ? -3.549 -1.252 8.399 1.00 89.94 99 ALA A C 1
ATOM 769 O O . ALA A 1 99 ? -2.748 -1.123 7.473 1.00 89.94 99 ALA A O 1
ATOM 770 N N . ILE A 1 100 ? -4.864 -1.145 8.204 1.00 91.25 100 ILE A N 1
ATOM 771 C CA . ILE A 1 100 ? -5.437 -0.888 6.870 1.00 91.25 100 ILE A CA 1
ATOM 772 C C . ILE A 1 100 ? -4.925 0.435 6.298 1.00 91.25 100 ILE A C 1
ATOM 774 O O . ILE A 1 100 ? -4.604 0.522 5.119 1.00 91.25 100 ILE A O 1
ATOM 778 N N . THR A 1 101 ? -4.747 1.451 7.140 1.00 91.25 101 THR A N 1
ATOM 779 C CA . THR A 1 101 ? -4.168 2.738 6.734 1.00 91.25 101 THR A CA 1
ATOM 780 C C . THR A 1 101 ? -2.734 2.613 6.215 1.00 91.25 101 THR A C 1
ATOM 782 O O . THR A 1 101 ? -2.363 3.355 5.308 1.00 91.25 101 THR A O 1
ATOM 785 N N . THR A 1 102 ? -1.942 1.664 6.722 1.00 92.25 102 THR A N 1
ATOM 786 C CA . THR A 1 102 ? -0.606 1.359 6.192 1.00 92.25 102 THR A CA 1
ATOM 787 C C . THR A 1 102 ? -0.696 0.812 4.770 1.00 92.25 102 THR A C 1
ATOM 789 O O . THR A 1 102 ? 0.034 1.278 3.904 1.00 92.25 102 THR A O 1
ATOM 792 N N . LEU A 1 103 ? -1.645 -0.086 4.490 1.00 93.50 103 LEU A N 1
ATOM 793 C CA . LEU A 1 103 ? -1.862 -0.625 3.140 1.00 93.50 103 LEU A CA 1
ATOM 794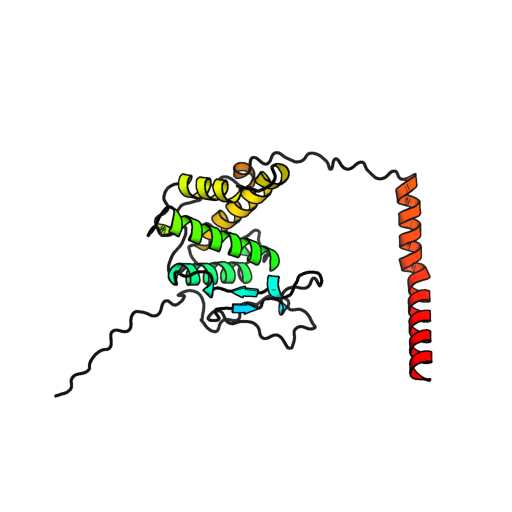 C C . LEU A 1 103 ? -2.259 0.462 2.140 1.00 93.50 103 LEU A C 1
ATOM 796 O O . LEU A 1 103 ? -1.818 0.442 0.996 1.00 93.50 103 LEU A O 1
ATOM 800 N N . MET A 1 104 ? -3.030 1.459 2.580 1.00 93.69 104 MET A N 1
ATOM 801 C CA . MET A 1 104 ? -3.344 2.622 1.745 1.00 93.69 104 MET A CA 1
ATOM 802 C C . MET A 1 104 ? -2.089 3.422 1.388 1.00 93.69 104 MET A C 1
ATOM 804 O O . MET A 1 104 ? -1.992 3.964 0.287 1.00 93.69 104 MET A O 1
ATOM 808 N N . ILE A 1 105 ? -1.129 3.531 2.311 1.00 93.50 105 ILE A N 1
ATOM 809 C CA . ILE A 1 105 ? 0.160 4.175 2.039 1.00 93.50 105 ILE A CA 1
ATOM 810 C C . ILE A 1 105 ? 0.950 3.321 1.045 1.00 93.50 105 ILE A C 1
ATOM 812 O O . ILE A 1 105 ? 1.369 3.857 0.024 1.00 93.50 105 ILE A O 1
ATOM 816 N N . GLU A 1 106 ? 1.084 2.016 1.295 1.00 96.38 106 GLU A N 1
ATOM 817 C CA . GLU A 1 106 ? 1.816 1.084 0.426 1.00 96.38 106 GLU A CA 1
ATOM 818 C C . GLU A 1 106 ? 1.237 1.070 -1.007 1.00 96.38 106 GLU A C 1
ATOM 820 O O . GLU A 1 106 ? 1.984 1.226 -1.971 1.00 96.38 106 GLU A O 1
ATOM 825 N N . PHE A 1 107 ? -0.092 1.032 -1.178 1.00 97.88 107 PHE A N 1
ATOM 826 C CA . PHE A 1 107 ? -0.737 1.135 -2.497 1.00 97.88 107 PHE A CA 1
ATOM 827 C C . PHE A 1 107 ? -0.412 2.453 -3.213 1.00 97.88 107 PHE A C 1
ATOM 829 O O . PHE A 1 107 ? -0.150 2.474 -4.414 1.00 97.88 107 PHE A O 1
ATOM 836 N N . ASN A 1 108 ? -0.388 3.571 -2.479 1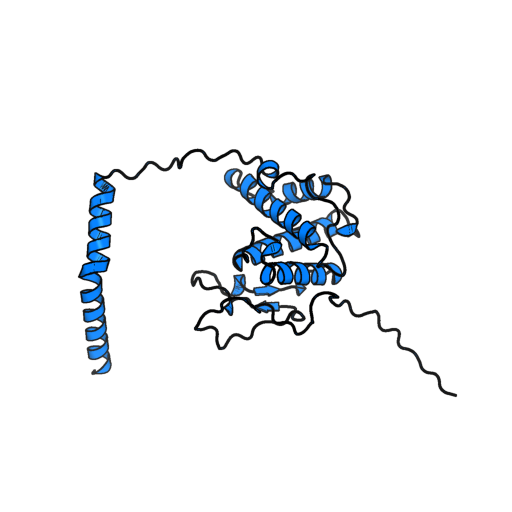.00 96.75 108 ASN A N 1
ATOM 837 C CA . ASN A 1 108 ? 0.007 4.859 -3.047 1.00 96.75 108 ASN A CA 1
ATOM 838 C C . ASN A 1 108 ? 1.485 4.889 -3.466 1.00 96.75 108 ASN A C 1
ATOM 840 O O . ASN A 1 108 ? 1.819 5.637 -4.386 1.00 96.75 108 ASN A O 1
ATOM 844 N N . VAL A 1 109 ? 2.360 4.123 -2.803 1.00 97.75 109 VAL A N 1
ATOM 845 C CA . VAL A 1 109 ? 3.759 3.955 -3.224 1.00 97.75 109 VAL A CA 1
ATOM 846 C C . VAL A 1 109 ? 3.824 3.154 -4.516 1.00 97.75 109 VAL A C 1
ATOM 848 O O . VAL A 1 109 ? 4.443 3.635 -5.457 1.00 97.75 109 VAL A O 1
ATOM 851 N N . LEU A 1 110 ? 3.131 2.013 -4.602 1.00 98.12 110 LEU A N 1
ATOM 852 C CA . LEU A 1 110 ? 3.085 1.202 -5.825 1.00 98.12 110 LEU A CA 1
ATOM 853 C C . LEU A 1 110 ? 2.558 1.998 -7.016 1.00 98.12 110 LEU A C 1
ATOM 855 O O . LEU A 1 110 ? 3.208 2.059 -8.051 1.00 98.12 110 LEU A O 1
ATOM 859 N N . ARG A 1 111 ? 1.431 2.698 -6.851 1.00 97.94 111 ARG A N 1
ATOM 860 C CA . ARG A 1 111 ? 0.875 3.544 -7.913 1.00 97.94 111 ARG A CA 1
ATOM 861 C C . ARG A 1 111 ? 1.866 4.615 -8.371 1.00 97.94 111 ARG A C 1
ATOM 863 O O . ARG A 1 111 ? 1.974 4.878 -9.562 1.00 97.94 111 ARG A O 1
ATOM 870 N N . ALA A 1 112 ? 2.572 5.247 -7.432 1.00 97.81 112 ALA A N 1
ATOM 871 C CA . ALA A 1 112 ? 3.574 6.250 -7.773 1.00 97.81 112 ALA A CA 1
ATOM 872 C C . ALA A 1 112 ? 4.799 5.632 -8.463 1.00 97.81 112 ALA A C 1
ATOM 874 O O . ALA A 1 112 ? 5.346 6.258 -9.363 1.00 97.81 112 ALA A O 1
ATOM 875 N N . LEU A 1 113 ? 5.218 4.430 -8.056 1.00 98.25 113 LEU A N 1
ATOM 876 C CA . LEU A 1 113 ? 6.300 3.687 -8.699 1.00 98.25 113 LEU A CA 1
ATOM 877 C C . LEU A 1 113 ? 5.925 3.334 -10.138 1.00 98.25 113 LEU A C 1
ATOM 879 O O . LEU A 1 113 ? 6.696 3.605 -11.044 1.00 98.25 113 LEU A O 1
ATOM 883 N N . PHE A 1 114 ? 4.728 2.794 -10.354 1.00 98.19 114 PHE A N 1
ATOM 884 C CA . PHE A 1 114 ? 4.225 2.452 -11.683 1.00 98.19 114 PHE A CA 1
ATOM 885 C C . PHE A 1 114 ? 4.150 3.675 -12.592 1.00 98.19 114 PHE A C 1
ATOM 887 O O . PHE A 1 114 ? 4.674 3.643 -13.697 1.00 98.19 114 PHE A O 1
ATOM 894 N N . ALA A 1 115 ? 3.585 4.785 -12.106 1.00 97.75 115 ALA A N 1
ATOM 895 C CA . ALA A 1 115 ? 3.562 6.033 -12.865 1.00 97.75 115 ALA A CA 1
ATOM 896 C C . ALA A 1 115 ? 4.980 6.520 -13.214 1.00 97.75 115 ALA A C 1
ATOM 898 O O . ALA A 1 115 ? 5.234 6.894 -14.353 1.00 97.75 115 ALA A O 1
ATOM 899 N N . TYR A 1 116 ? 5.913 6.451 -12.258 1.00 97.81 116 TYR A N 1
ATOM 900 C CA . TYR A 1 116 ? 7.319 6.794 -12.472 1.00 97.81 116 TYR A CA 1
ATOM 901 C C . TYR A 1 116 ? 7.990 5.902 -13.528 1.00 97.81 116 TYR A C 1
ATOM 903 O O . TYR A 1 116 ? 8.675 6.409 -14.412 1.00 97.81 116 TYR A O 1
ATOM 911 N N . LEU A 1 117 ? 7.783 4.586 -13.474 1.00 97.88 117 LEU A N 1
ATOM 912 C CA . LEU A 1 117 ? 8.342 3.662 -14.459 1.00 97.88 117 LEU A CA 1
ATOM 913 C C . LEU A 1 117 ? 7.733 3.897 -15.845 1.00 97.88 117 LEU A C 1
ATOM 915 O O . LEU A 1 117 ? 8.476 3.971 -16.814 1.00 97.88 117 LEU A O 1
ATOM 919 N N . THR A 1 118 ? 6.419 4.116 -15.950 1.00 97.25 118 THR A N 1
ATOM 920 C CA . THR A 1 118 ? 5.778 4.479 -17.225 1.00 97.25 118 THR A CA 1
ATOM 921 C C . THR A 1 118 ? 6.352 5.764 -17.814 1.00 97.25 118 THR A C 1
ATOM 923 O O . THR A 1 118 ? 6.583 5.833 -19.018 1.00 97.25 118 THR A O 1
ATOM 926 N N . GLU A 1 119 ? 6.562 6.785 -16.982 1.00 97.06 119 GLU A N 1
ATOM 927 C CA . GLU A 1 119 ? 7.009 8.106 -17.426 1.00 97.06 119 GLU A CA 1
ATOM 928 C C . GLU A 1 119 ? 8.490 8.119 -17.830 1.00 97.06 119 GLU A C 1
ATOM 930 O O . GLU A 1 119 ? 8.835 8.656 -18.881 1.00 97.06 119 GLU A O 1
ATOM 935 N N . PHE A 1 120 ? 9.368 7.528 -17.016 1.00 97.06 120 PHE A N 1
ATOM 936 C CA . PHE A 1 120 ? 10.821 7.657 -17.181 1.00 97.06 120 PHE A CA 1
ATOM 937 C C . PHE A 1 120 ? 11.499 6.416 -17.778 1.00 97.06 120 PHE A C 1
ATOM 939 O O . PHE A 1 120 ? 12.614 6.527 -18.285 1.00 97.06 120 PHE A O 1
ATOM 946 N N . TYR A 1 121 ? 10.845 5.251 -17.740 1.00 96.88 121 TYR A N 1
ATOM 947 C CA . TYR A 1 121 ? 11.377 3.967 -18.216 1.00 96.88 121 TYR A CA 1
ATOM 948 C C . TYR A 1 121 ? 10.304 3.153 -18.967 1.00 96.88 121 TYR A C 1
ATOM 950 O O . TYR A 1 121 ? 9.988 2.026 -18.571 1.00 96.88 121 TYR A O 1
ATOM 958 N N . PRO A 1 122 ? 9.698 3.703 -20.036 1.00 95.69 122 PRO A N 1
ATOM 959 C CA . PRO A 1 122 ? 8.578 3.064 -20.716 1.00 95.69 122 PRO A CA 1
ATOM 960 C C . PRO A 1 122 ? 8.932 1.648 -21.191 1.00 95.69 122 PRO A C 1
ATOM 962 O O . PRO A 1 122 ? 9.903 1.438 -21.915 1.00 95.69 122 PRO A O 1
ATOM 965 N N . GLY A 1 123 ? 8.116 0.679 -20.773 1.00 95.25 123 GLY A N 1
ATOM 966 C CA . GLY A 1 123 ? 8.288 -0.745 -21.077 1.00 95.25 123 GLY A CA 1
ATOM 967 C C . GLY A 1 123 ? 9.109 -1.538 -20.054 1.00 95.25 123 GLY A C 1
ATOM 968 O O . GLY A 1 123 ? 9.070 -2.765 -20.107 1.00 95.25 123 GLY A O 1
ATOM 969 N N . LEU A 1 124 ? 9.794 -0.886 -19.108 1.00 97.38 124 LEU A N 1
ATOM 970 C CA . LEU A 1 124 ? 10.556 -1.571 -18.061 1.00 97.38 124 LEU A CA 1
ATOM 971 C C . LEU A 1 124 ? 9.615 -2.254 -17.055 1.00 97.38 124 LEU A C 1
ATOM 973 O O . LEU A 1 124 ? 8.759 -1.598 -16.455 1.00 97.38 124 LEU A O 1
ATOM 977 N N . ARG A 1 125 ? 9.783 -3.564 -16.844 1.00 97.62 125 ARG A N 1
ATOM 978 C CA . ARG A 1 125 ? 9.070 -4.333 -15.810 1.00 97.62 125 ARG A CA 1
ATOM 979 C C . ARG A 1 125 ? 9.838 -4.330 -14.495 1.00 97.62 125 ARG A C 1
ATOM 981 O O . ARG A 1 125 ? 11.041 -4.092 -14.475 1.00 97.62 125 ARG A O 1
ATOM 988 N N . LEU A 1 126 ? 9.151 -4.607 -13.383 1.00 97.81 126 LEU A N 1
ATOM 989 C CA . LEU A 1 126 ? 9.802 -4.710 -12.071 1.00 97.81 126 LEU A CA 1
ATOM 990 C C . LEU A 1 126 ? 10.867 -5.810 -12.059 1.00 97.81 126 LEU A C 1
ATOM 992 O O . LEU A 1 126 ? 11.896 -5.652 -11.402 1.00 97.81 126 LEU A O 1
ATOM 996 N N . ALA A 1 127 ? 10.613 -6.903 -12.782 1.00 97.56 127 ALA A N 1
ATOM 997 C CA . ALA A 1 127 ? 11.527 -8.037 -12.876 1.00 97.56 127 ALA A CA 1
ATOM 998 C C . ALA A 1 127 ? 12.852 -7.691 -13.569 1.00 97.56 127 ALA A C 1
ATOM 1000 O O . ALA A 1 127 ? 13.858 -8.331 -13.277 1.00 97.56 127 ALA A O 1
ATOM 1001 N N . ASP A 1 128 ? 12.846 -6.662 -14.417 1.00 97.44 128 ASP A N 1
ATOM 1002 C CA . ASP A 1 128 ? 13.991 -6.227 -15.220 1.00 97.44 128 ASP A CA 1
ATOM 1003 C C . ASP A 1 128 ? 14.759 -5.060 -14.567 1.00 97.44 128 ASP A C 1
ATOM 1005 O O . ASP A 1 128 ? 15.713 -4.529 -15.135 1.00 97.44 128 ASP A O 1
ATOM 1009 N N . ILE A 1 129 ? 14.345 -4.609 -13.377 1.00 96.56 129 ILE A N 1
ATOM 1010 C CA . ILE A 1 129 ? 15.104 -3.616 -12.611 1.00 96.56 129 ILE A CA 1
ATOM 1011 C C . ILE A 1 129 ? 16.337 -4.312 -12.040 1.00 96.56 129 ILE A C 1
ATOM 1013 O O . ILE A 1 129 ? 16.201 -5.132 -11.143 1.00 96.56 129 ILE A O 1
ATOM 1017 N N . GLU A 1 130 ? 17.528 -3.949 -12.514 1.00 92.00 130 GLU A N 1
ATOM 1018 C CA . GLU A 1 130 ? 18.810 -4.507 -12.040 1.00 92.00 130 GLU A CA 1
ATOM 1019 C C . GLU A 1 130 ? 19.654 -3.499 -11.238 1.00 92.00 130 GLU A C 1
ATOM 1021 O O . GLU A 1 130 ? 20.644 -3.864 -10.602 1.00 92.00 130 GLU A O 1
ATOM 1026 N N . ASP A 1 131 ? 19.278 -2.216 -11.265 1.00 88.31 131 ASP A N 1
ATOM 1027 C CA . ASP A 1 131 ? 20.046 -1.122 -10.670 1.00 88.31 131 ASP A CA 1
ATOM 1028 C C . ASP A 1 131 ? 19.230 -0.349 -9.623 1.00 88.31 131 ASP A C 1
ATOM 1030 O O . ASP A 1 131 ? 18.154 0.197 -9.895 1.00 88.31 131 ASP A O 1
ATOM 1034 N N . ASP A 1 132 ? 19.806 -0.222 -8.425 1.00 92.00 132 ASP A N 1
ATOM 1035 C CA . ASP A 1 132 ? 19.272 0.593 -7.334 1.00 92.00 132 ASP A CA 1
ATOM 1036 C C . ASP A 1 132 ? 19.124 2.066 -7.709 1.00 92.00 132 ASP A C 1
ATOM 1038 O O . ASP A 1 132 ? 18.311 2.760 -7.099 1.00 92.00 132 ASP A O 1
ATOM 1042 N N . GLN A 1 133 ? 19.867 2.566 -8.701 1.00 94.56 133 GLN A N 1
ATOM 1043 C CA . GLN A 1 133 ? 19.764 3.958 -9.127 1.00 94.56 133 GLN A CA 1
ATOM 1044 C C . GLN A 1 133 ? 18.336 4.322 -9.560 1.00 94.56 133 GLN A C 1
ATOM 1046 O O . GLN A 1 133 ? 17.878 5.429 -9.275 1.00 94.56 133 GLN A O 1
ATOM 1051 N N . ILE A 1 134 ? 17.596 3.392 -10.173 1.00 96.62 134 ILE A N 1
ATOM 1052 C CA . ILE A 1 134 ? 16.188 3.600 -10.552 1.00 96.62 134 ILE A CA 1
ATOM 1053 C C . ILE A 1 134 ? 15.327 3.795 -9.295 1.00 96.62 134 ILE A C 1
ATOM 1055 O O . ILE A 1 134 ? 14.540 4.741 -9.203 1.00 96.62 134 ILE A O 1
ATOM 1059 N N . LEU A 1 135 ? 15.518 2.948 -8.280 1.00 96.19 135 LEU A N 1
ATOM 1060 C CA . LEU A 1 135 ? 14.770 3.020 -7.024 1.00 96.19 135 LEU A CA 1
ATOM 1061 C C . LEU A 1 135 ? 15.159 4.260 -6.198 1.00 96.19 135 LEU A C 1
ATOM 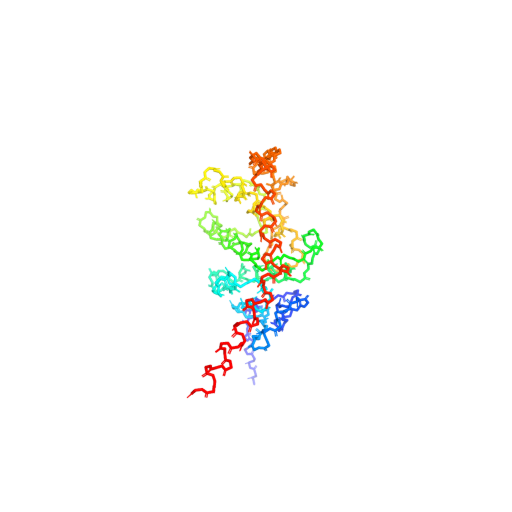1063 O O . LEU A 1 135 ? 14.293 4.934 -5.643 1.00 96.19 135 LEU A O 1
ATOM 1067 N N . GLU A 1 136 ? 16.441 4.619 -6.146 1.00 95.25 136 GLU A N 1
ATOM 1068 C CA . GLU A 1 136 ? 16.937 5.817 -5.453 1.00 95.25 136 GLU A CA 1
ATOM 1069 C C . GLU A 1 136 ? 16.452 7.117 -6.126 1.00 95.25 136 GLU A C 1
ATOM 1071 O O . GLU A 1 136 ? 16.118 8.097 -5.441 1.00 95.25 136 GLU A O 1
ATOM 1076 N N . ASN A 1 137 ? 16.350 7.130 -7.459 1.00 96.12 137 ASN A N 1
ATOM 1077 C CA . ASN A 1 137 ? 15.774 8.239 -8.218 1.00 96.12 137 ASN A CA 1
ATOM 1078 C C . ASN A 1 137 ? 14.271 8.374 -7.952 1.00 96.12 137 ASN A C 1
ATOM 1080 O O . ASN A 1 137 ? 13.805 9.479 -7.653 1.00 96.12 137 ASN A O 1
ATOM 1084 N N . PHE A 1 138 ? 13.533 7.260 -7.947 1.00 97.19 138 PHE A N 1
ATOM 1085 C CA . PHE A 1 138 ? 12.132 7.234 -7.526 1.00 97.19 138 PHE A CA 1
ATOM 1086 C C . PHE A 1 138 ? 11.952 7.843 -6.127 1.00 97.19 138 PHE A C 1
ATOM 1088 O O . PHE A 1 138 ? 11.150 8.763 -5.945 1.00 97.19 138 PHE A O 1
ATOM 1095 N N . LEU A 1 139 ? 12.745 7.405 -5.141 1.00 95.75 139 LEU A N 1
ATOM 1096 C CA . LEU A 1 139 ? 12.710 7.951 -3.779 1.00 95.75 139 LEU A CA 1
ATOM 1097 C C . LEU A 1 139 ? 13.003 9.457 -3.729 1.00 95.75 139 LEU A C 1
ATOM 1099 O O . LEU A 1 139 ? 12.474 10.177 -2.877 1.00 95.75 139 LEU A O 1
ATOM 1103 N N . THR A 1 140 ? 13.859 9.945 -4.624 1.00 94.19 140 THR A N 1
ATOM 1104 C CA . THR A 1 140 ? 14.221 11.362 -4.712 1.00 94.19 140 THR A CA 1
ATOM 1105 C C . THR A 1 140 ? 13.072 12.195 -5.274 1.00 94.19 140 THR A C 1
ATOM 1107 O O . THR A 1 140 ? 12.700 13.197 -4.660 1.00 94.19 140 THR A O 1
ATOM 1110 N N . ILE A 1 141 ? 12.436 11.741 -6.357 1.00 94.81 141 ILE A N 1
ATOM 1111 C CA . ILE A 1 141 ? 11.246 12.382 -6.943 1.00 94.81 141 ILE A CA 1
ATOM 1112 C C . ILE A 1 141 ? 10.092 12.401 -5.937 1.00 94.81 141 ILE A C 1
ATOM 1114 O O . ILE A 1 141 ? 9.447 13.427 -5.731 1.00 94.81 141 ILE A O 1
ATOM 1118 N N . ARG A 1 142 ? 9.885 11.298 -5.213 1.00 94.31 142 ARG A N 1
ATOM 1119 C CA . ARG A 1 142 ? 8.867 11.176 -4.158 1.00 94.31 142 ARG A CA 1
ATOM 1120 C C . ARG A 1 142 ? 9.026 12.157 -2.997 1.00 94.31 142 ARG A C 1
ATOM 1122 O O . ARG A 1 142 ? 8.051 12.416 -2.284 1.00 94.31 142 ARG A O 1
ATOM 1129 N N . ALA A 1 143 ? 10.233 12.679 -2.791 1.00 91.19 143 ALA A N 1
ATOM 1130 C CA . ALA A 1 143 ? 10.549 13.658 -1.757 1.00 91.19 143 ALA A CA 1
ATOM 1131 C C . ALA A 1 143 ? 10.479 15.117 -2.252 1.00 91.19 143 ALA A C 1
ATOM 1133 O O . ALA A 1 143 ? 10.648 16.041 -1.445 1.00 91.19 143 ALA A O 1
ATOM 1134 N N . VAL A 1 144 ? 10.232 15.352 -3.546 1.00 91.00 144 VAL A N 1
ATOM 1135 C CA . VAL A 1 144 ? 10.016 16.699 -4.098 1.00 91.00 144 VAL A CA 1
ATOM 1136 C C . VAL A 1 144 ? 8.748 17.303 -3.486 1.00 91.00 144 VAL A C 1
ATOM 1138 O O . VAL A 1 144 ? 7.749 16.620 -3.277 1.00 91.00 144 VAL A O 1
ATOM 1141 N N . GLY A 1 145 ? 8.806 18.583 -3.108 1.00 88.44 145 GLY A N 1
ATOM 1142 C CA . GLY A 1 145 ? 7.696 19.289 -2.450 1.00 88.44 145 GLY A CA 1
ATOM 1143 C C . GLY A 1 145 ? 7.430 18.883 -0.992 1.00 88.44 145 GLY A C 1
ATOM 1144 O O . GLY A 1 145 ? 6.692 19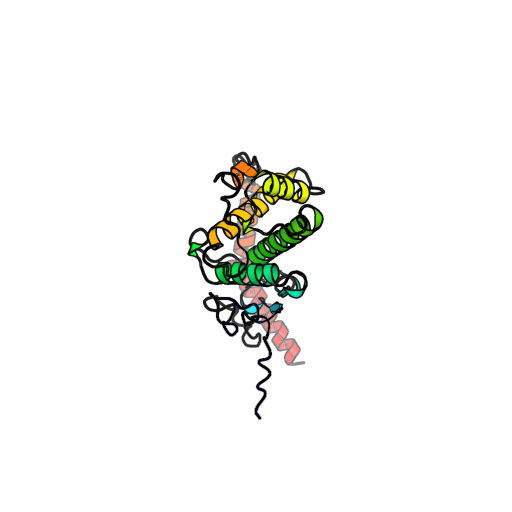.568 -0.287 1.00 88.44 145 GLY A O 1
ATOM 1145 N N . VAL A 1 146 ? 8.059 17.817 -0.487 1.00 88.75 146 VAL A N 1
ATOM 1146 C CA . VAL A 1 146 ? 7.959 17.427 0.924 1.00 88.75 146 VAL A CA 1
ATOM 1147 C C . VAL A 1 146 ? 8.826 18.360 1.768 1.00 88.75 146 VAL A C 1
ATOM 1149 O O . VAL A 1 146 ? 10.020 18.527 1.510 1.00 88.75 146 VAL A O 1
ATOM 1152 N N . GLY A 1 147 ? 8.245 18.964 2.808 1.00 87.94 147 GLY A N 1
ATOM 1153 C CA . GLY A 1 147 ? 8.986 19.826 3.733 1.00 87.94 147 GLY A CA 1
ATOM 1154 C C . GLY A 1 147 ? 10.184 19.098 4.354 1.00 87.94 147 GLY A C 1
ATOM 1155 O O . GLY A 1 147 ? 10.075 17.926 4.715 1.00 87.94 147 GLY A O 1
ATOM 1156 N N . ALA A 1 148 ? 11.321 19.790 4.503 1.00 86.00 148 ALA A N 1
ATOM 1157 C CA . ALA A 1 148 ? 12.610 19.189 4.875 1.00 86.00 148 ALA A CA 1
ATOM 1158 C C . ALA A 1 148 ? 12.539 18.258 6.102 1.00 86.00 148 ALA A C 1
ATOM 1160 O O . ALA A 1 148 ? 13.131 17.182 6.086 1.00 86.00 148 ALA A O 1
ATOM 1161 N N . ARG A 1 149 ? 11.737 18.619 7.117 1.00 85.25 149 ARG A N 1
ATOM 1162 C CA . ARG A 1 149 ? 11.536 17.810 8.334 1.00 85.25 149 ARG A CA 1
ATOM 1163 C C . ARG A 1 149 ? 10.940 16.418 8.083 1.00 85.25 149 ARG A C 1
ATOM 1165 O O . ARG A 1 149 ? 11.169 15.515 8.875 1.00 85.25 149 ARG A O 1
ATOM 1172 N N . TRP A 1 150 ? 10.162 16.249 7.014 1.00 86.56 150 TRP A N 1
ATOM 1173 C CA . TRP A 1 150 ? 9.423 15.018 6.715 1.00 86.56 150 TRP A CA 1
ATOM 1174 C C . TRP A 1 150 ? 10.073 14.169 5.623 1.00 86.56 150 TRP A C 1
ATOM 1176 O O . TRP A 1 150 ? 9.691 13.010 5.456 1.00 86.56 150 TRP A O 1
ATOM 1186 N N . LYS A 1 151 ? 11.053 14.714 4.888 1.00 88.12 151 LYS A N 1
ATOM 1187 C CA . LYS A 1 151 ? 11.736 13.996 3.802 1.00 88.12 151 LYS A CA 1
ATOM 1188 C C . LYS A 1 151 ? 12.338 12.658 4.257 1.00 88.12 151 LYS A C 1
ATOM 1190 O O . LYS A 1 151 ? 12.068 11.671 3.574 1.00 88.12 151 LYS A O 1
ATOM 1195 N N . PRO A 1 152 ? 13.059 12.564 5.396 1.00 89.12 152 PRO A N 1
ATOM 1196 C CA . PRO A 1 152 ? 13.610 11.285 5.847 1.00 89.12 152 PRO A CA 1
ATOM 1197 C C . PRO A 1 152 ? 12.514 10.254 6.131 1.00 89.12 152 PRO A C 1
ATOM 1199 O O . PRO A 1 152 ? 12.599 9.115 5.687 1.00 89.12 152 PRO A O 1
ATOM 1202 N N . GLN A 1 153 ? 11.431 10.668 6.796 1.00 88.06 153 GLN A N 1
ATOM 1203 C CA . GLN A 1 153 ? 10.321 9.773 7.123 1.00 88.06 153 GLN A CA 1
ATOM 1204 C C . GLN A 1 153 ? 9.618 9.248 5.865 1.00 88.06 153 GLN A C 1
ATOM 1206 O O . GLN A 1 153 ? 9.337 8.056 5.763 1.00 88.06 153 GLN A O 1
ATOM 1211 N N . ARG A 1 154 ? 9.365 10.128 4.887 1.00 90.50 154 ARG A N 1
ATOM 1212 C CA . ARG A 1 154 ? 8.781 9.754 3.593 1.00 90.50 154 ARG A CA 1
ATOM 1213 C C . ARG A 1 154 ? 9.686 8.786 2.836 1.00 90.50 154 ARG A C 1
ATOM 1215 O O . ARG A 1 154 ? 9.211 7.743 2.405 1.00 90.50 154 ARG A O 1
ATOM 1222 N N . ARG A 1 155 ? 10.979 9.110 2.731 1.00 93.00 155 ARG A N 1
ATOM 1223 C CA . ARG A 1 155 ? 11.979 8.275 2.053 1.00 93.00 155 ARG A CA 1
ATOM 1224 C C . ARG A 1 155 ? 12.084 6.896 2.704 1.00 93.00 155 ARG A C 1
ATOM 1226 O O . ARG A 1 155 ? 12.075 5.902 1.994 1.00 93.00 155 ARG A O 1
ATOM 1233 N N . SER A 1 156 ? 12.100 6.836 4.037 1.00 92.12 156 SER A N 1
ATOM 1234 C CA . SER A 1 156 ? 12.106 5.577 4.791 1.00 92.12 156 SER A CA 1
ATOM 1235 C C . SER A 1 156 ? 10.861 4.737 4.506 1.00 92.12 156 SER A C 1
ATOM 1237 O O . SER A 1 156 ? 10.977 3.537 4.296 1.00 92.12 156 SER A O 1
ATOM 1239 N N . GLY A 1 157 ? 9.669 5.341 4.520 1.00 92.50 157 GLY A N 1
ATOM 1240 C CA . GLY A 1 157 ? 8.416 4.612 4.295 1.00 92.50 157 GLY A CA 1
ATOM 1241 C C . GLY A 1 157 ? 8.282 4.079 2.867 1.00 92.50 157 GLY A C 1
ATOM 1242 O O . GLY A 1 157 ? 7.887 2.929 2.670 1.00 92.50 157 GLY A O 1
ATOM 1243 N N . ASP A 1 158 ? 8.656 4.893 1.879 1.00 95.44 158 ASP A N 1
ATOM 1244 C CA . ASP A 1 158 ? 8.652 4.487 0.473 1.00 95.44 158 ASP A CA 1
ATOM 1245 C C . ASP A 1 158 ? 9.700 3.375 0.237 1.00 95.44 158 ASP A C 1
ATOM 1247 O O . ASP A 1 158 ? 9.369 2.346 -0.346 1.00 95.44 158 ASP A O 1
ATOM 1251 N N . ALA A 1 159 ? 10.919 3.511 0.781 1.00 95.19 159 ALA A N 1
ATOM 1252 C CA . ALA A 1 159 ? 11.964 2.484 0.696 1.00 95.19 159 ALA A CA 1
ATOM 1253 C C . ALA A 1 159 ? 11.535 1.159 1.342 1.00 95.19 159 ALA A C 1
ATOM 1255 O O . ALA A 1 159 ? 11.711 0.094 0.756 1.00 95.19 159 ALA A O 1
ATOM 1256 N N . TRP A 1 160 ? 10.918 1.223 2.524 1.00 94.44 160 TRP A N 1
ATOM 1257 C CA . TRP A 1 160 ? 10.391 0.045 3.210 1.00 94.44 160 TRP A CA 1
ATOM 1258 C C . TRP A 1 160 ? 9.333 -0.689 2.379 1.00 94.44 160 TRP A C 1
ATOM 1260 O O . TRP A 1 160 ? 9.351 -1.915 2.300 1.00 94.44 160 TRP A O 1
ATOM 1270 N N . SER A 1 161 ? 8.450 0.053 1.708 1.00 95.50 161 SER A N 1
ATOM 1271 C CA . SER A 1 161 ? 7.428 -0.538 0.834 1.00 95.50 161 SER A CA 1
ATOM 1272 C C . SER A 1 161 ? 8.058 -1.285 -0.349 1.00 95.50 161 SER A C 1
ATOM 1274 O O . SER A 1 161 ? 7.585 -2.357 -0.713 1.00 95.50 161 SER A O 1
ATOM 1276 N N . LEU A 1 162 ? 9.157 -0.771 -0.914 1.00 96.12 162 LEU A N 1
ATOM 1277 C CA . LEU A 1 162 ? 9.903 -1.448 -1.984 1.00 96.12 162 LEU A CA 1
ATOM 1278 C C . LEU A 1 162 ? 10.609 -2.718 -1.487 1.00 96.12 162 LEU A C 1
ATOM 1280 O O . LEU A 1 162 ? 10.592 -3.737 -2.172 1.00 96.12 162 LEU A O 1
ATOM 1284 N N . MET A 1 163 ? 11.177 -2.692 -0.277 1.00 95.25 163 MET A N 1
ATOM 1285 C CA . MET A 1 163 ? 11.761 -3.888 0.345 1.00 95.25 163 MET A CA 1
ATOM 1286 C C . MET A 1 163 ? 10.702 -4.976 0.579 1.00 95.25 163 MET A C 1
ATOM 1288 O O . MET A 1 163 ? 10.958 -6.153 0.326 1.00 95.25 163 MET A O 1
ATOM 1292 N N . LEU A 1 164 ? 9.502 -4.594 1.031 1.00 95.56 164 LEU A N 1
ATOM 1293 C CA . LEU A 1 164 ? 8.382 -5.523 1.194 1.00 95.56 164 LEU A CA 1
ATOM 1294 C C . LEU A 1 164 ? 7.872 -6.062 -0.144 1.00 95.56 164 LEU A C 1
ATOM 1296 O O . LEU A 1 164 ? 7.548 -7.244 -0.224 1.00 95.56 164 LEU A O 1
ATOM 1300 N N . LEU A 1 165 ? 7.823 -5.227 -1.186 1.00 96.75 165 LEU A N 1
ATOM 1301 C CA . LEU A 1 165 ? 7.465 -5.657 -2.538 1.00 96.75 165 LEU A CA 1
ATOM 1302 C C . LEU A 1 165 ? 8.435 -6.725 -3.050 1.00 96.75 165 LEU A C 1
ATOM 1304 O O . LEU A 1 165 ? 7.990 -7.765 -3.526 1.00 96.75 165 LEU A O 1
ATOM 1308 N N . HIS A 1 166 ? 9.743 -6.507 -2.882 1.00 95.94 166 HIS A N 1
ATOM 1309 C CA . HIS A 1 166 ? 10.759 -7.508 -3.204 1.00 95.94 166 HIS A CA 1
ATOM 1310 C C . HIS A 1 166 ? 10.559 -8.799 -2.401 1.00 95.94 166 HIS A C 1
ATOM 1312 O O . HIS A 1 166 ? 10.558 -9.890 -2.968 1.00 95.94 166 HIS A O 1
ATOM 1318 N N . ARG A 1 167 ? 10.316 -8.692 -1.089 1.00 95.38 167 ARG A N 1
ATOM 1319 C CA . ARG A 1 167 ? 10.087 -9.857 -0.222 1.00 95.38 167 ARG A CA 1
ATOM 1320 C C . ARG A 1 167 ? 8.845 -10.665 -0.607 1.00 95.38 167 ARG A C 1
ATOM 1322 O O . ARG A 1 167 ? 8.811 -11.860 -0.349 1.00 95.38 167 ARG A O 1
ATOM 1329 N N . ALA A 1 168 ? 7.843 -10.025 -1.204 1.00 96.19 168 ALA A N 1
ATOM 1330 C CA . ALA A 1 168 ? 6.628 -10.678 -1.674 1.00 96.19 168 ALA A CA 1
ATOM 1331 C C . ALA A 1 168 ? 6.770 -11.317 -3.068 1.00 96.19 168 ALA A C 1
ATOM 1333 O O . ALA A 1 168 ? 5.788 -11.854 -3.562 1.00 96.19 168 ALA A O 1
ATOM 1334 N N . SER A 1 169 ? 7.943 -11.264 -3.712 1.00 95.44 169 SER A N 1
ATOM 1335 C CA . SER A 1 169 ? 8.134 -11.684 -5.113 1.00 95.44 169 SER A CA 1
ATOM 1336 C C . SER A 1 169 ? 7.702 -13.117 -5.434 1.00 95.44 169 SER A C 1
ATOM 1338 O O . SER A 1 169 ? 7.300 -13.388 -6.560 1.00 95.44 169 SER A O 1
ATOM 1340 N N . ASP A 1 170 ? 7.777 -14.025 -4.465 1.00 94.56 170 ASP A N 1
ATOM 1341 C CA . ASP A 1 170 ? 7.341 -15.426 -4.552 1.00 94.56 170 ASP A CA 1
ATOM 1342 C C . ASP A 1 170 ? 5.811 -15.609 -4.503 1.00 94.56 170 ASP A C 1
ATOM 1344 O O . ASP A 1 170 ? 5.315 -16.715 -4.707 1.00 94.56 170 ASP A O 1
ATOM 1348 N N . ARG A 1 171 ? 5.069 -14.532 -4.229 1.00 94.75 171 ARG A N 1
ATOM 1349 C CA . ARG A 1 171 ? 3.600 -14.471 -4.169 1.00 94.75 171 ARG A CA 1
ATOM 1350 C C . ARG A 1 171 ? 3.003 -13.658 -5.325 1.00 94.75 171 ARG A C 1
ATOM 1352 O O . ARG A 1 171 ? 1.813 -13.351 -5.290 1.00 94.75 171 ARG A O 1
ATOM 1359 N N . LEU A 1 172 ? 3.823 -13.256 -6.299 1.00 97.00 172 LEU A N 1
ATOM 1360 C CA . LEU A 1 172 ? 3.426 -12.420 -7.432 1.00 97.00 172 LEU A CA 1
ATOM 1361 C C . LEU A 1 172 ? 3.505 -13.216 -8.737 1.00 97.00 172 LEU A C 1
ATOM 1363 O O . LEU A 1 172 ? 4.553 -13.769 -9.080 1.00 97.00 172 LEU A O 1
ATOM 1367 N N . THR A 1 173 ? 2.412 -13.213 -9.497 1.00 96.31 173 THR A N 1
ATOM 1368 C CA . THR A 1 173 ? 2.266 -14.035 -10.703 1.00 96.31 173 THR A CA 1
ATOM 1369 C C . THR A 1 173 ? 2.965 -13.419 -11.911 1.00 96.31 173 THR A C 1
ATOM 1371 O O . THR A 1 173 ? 3.739 -14.092 -12.591 1.00 96.31 173 THR A O 1
ATOM 1374 N N . ALA A 1 174 ? 2.663 -12.152 -12.210 1.00 94.19 174 ALA A N 1
ATOM 1375 C CA . ALA A 1 174 ? 2.922 -11.576 -13.532 1.00 94.19 174 ALA A CA 1
ATOM 1376 C C . ALA A 1 174 ? 4.178 -10.692 -13.599 1.00 94.19 174 ALA A C 1
ATOM 1378 O O . ALA A 1 174 ? 4.980 -10.841 -14.515 1.00 94.19 174 ALA A O 1
ATOM 1379 N N . ASP A 1 175 ? 4.365 -9.793 -12.633 1.00 97.31 175 ASP A N 1
ATOM 1380 C CA . ASP A 1 175 ? 5.559 -8.947 -12.512 1.00 97.31 175 ASP A CA 1
ATOM 1381 C C . ASP A 1 175 ? 5.945 -8.808 -11.036 1.00 97.31 175 ASP A C 1
ATOM 1383 O O . ASP A 1 175 ? 5.073 -8.787 -10.159 1.00 97.31 175 ASP A O 1
ATOM 1387 N N . ARG A 1 176 ? 7.249 -8.750 -10.756 1.00 96.88 176 ARG A N 1
ATOM 1388 C CA . ARG A 1 176 ? 7.812 -8.835 -9.400 1.00 96.88 176 ARG A CA 1
ATOM 1389 C C . ARG A 1 176 ? 9.166 -8.148 -9.315 1.00 96.88 176 ARG A C 1
ATOM 1391 O O . ARG A 1 176 ? 9.955 -8.232 -10.243 1.00 96.88 176 ARG A O 1
ATOM 1398 N N . LEU A 1 177 ? 9.463 -7.512 -8.186 1.00 96.62 177 LEU A N 1
ATOM 1399 C CA . LEU A 1 177 ? 10.755 -6.857 -7.975 1.00 96.62 177 LEU A CA 1
ATOM 1400 C C . LEU A 1 177 ? 11.811 -7.886 -7.544 1.00 96.62 177 LEU A C 1
ATOM 1402 O O . LEU A 1 177 ? 11.964 -8.160 -6.355 1.00 96.62 177 LEU A O 1
ATOM 1406 N N . VAL A 1 178 ? 12.532 -8.468 -8.506 1.00 95.12 178 VAL A N 1
ATOM 1407 C CA . VAL A 1 178 ? 13.514 -9.541 -8.244 1.00 95.12 178 VAL A CA 1
ATOM 1408 C C . VAL A 1 178 ? 14.808 -9.006 -7.640 1.00 95.12 178 VAL A C 1
ATOM 1410 O O . VAL A 1 178 ? 15.374 -9.635 -6.748 1.00 95.12 178 VAL A O 1
ATOM 1413 N N . HIS A 1 179 ? 15.278 -7.850 -8.100 1.00 93.94 179 HIS A N 1
ATOM 1414 C CA . HIS A 1 179 ? 16.488 -7.226 -7.573 1.00 93.94 179 HIS A CA 1
ATOM 1415 C C . HIS A 1 179 ? 16.311 -6.796 -6.117 1.00 93.94 179 HIS A C 1
ATOM 1417 O O . HIS A 1 179 ? 15.290 -6.207 -5.760 1.00 93.94 179 HIS A O 1
ATOM 1423 N N . LEU A 1 180 ? 17.315 -7.091 -5.283 1.00 93.50 180 LEU A N 1
ATOM 1424 C CA . LEU A 1 180 ? 17.314 -6.760 -3.859 1.00 93.50 180 LEU A CA 1
ATOM 1425 C C . LEU A 1 180 ? 17.495 -5.243 -3.678 1.00 93.50 180 LEU A C 1
ATOM 1427 O O . LEU A 1 180 ? 18.606 -4.744 -3.887 1.00 93.50 180 LEU A O 1
ATOM 1431 N N . PRO A 1 181 ? 16.467 -4.507 -3.213 1.00 93.00 181 PRO A N 1
ATOM 1432 C CA . PRO A 1 181 ? 16.541 -3.056 -3.147 1.00 93.00 181 PRO A CA 1
ATOM 1433 C C . PRO A 1 181 ? 17.619 -2.563 -2.182 1.00 93.00 181 PRO A C 1
ATOM 1435 O O . PRO A 1 181 ? 17.771 -3.070 -1.064 1.00 93.00 181 PRO A O 1
ATOM 1438 N N . PHE A 1 182 ? 18.316 -1.508 -2.596 1.00 92.19 182 PHE A N 1
ATOM 1439 C CA . PHE A 1 182 ? 19.249 -0.719 -1.786 1.00 92.19 182 PHE A CA 1
ATOM 1440 C C . PHE A 1 182 ? 20.396 -1.536 -1.187 1.00 92.19 182 PHE A C 1
ATOM 1442 O O . PHE A 1 182 ? 20.905 -1.209 -0.108 1.00 92.19 182 PHE A O 1
ATOM 1449 N N . ARG A 1 183 ? 20.785 -2.624 -1.861 1.00 86.62 183 ARG A N 1
ATOM 1450 C CA . ARG A 1 183 ? 21.825 -3.571 -1.423 1.00 86.62 183 ARG A CA 1
ATOM 1451 C C . ARG A 1 183 ? 21.608 -4.087 0.005 1.00 86.62 183 ARG A C 1
ATOM 1453 O O . ARG A 1 183 ? 22.566 -4.285 0.749 1.00 86.62 183 ARG A O 1
ATOM 1460 N N . GLY A 1 184 ? 20.348 -4.246 0.414 1.00 81.44 184 GLY A N 1
ATOM 1461 C CA . GLY A 1 184 ? 19.985 -4.730 1.750 1.00 81.44 184 GLY A CA 1
ATOM 1462 C C . GLY A 1 184 ? 20.137 -3.705 2.880 1.00 81.44 184 GLY A C 1
ATOM 1463 O O . GLY A 1 184 ? 19.978 -4.069 4.046 1.00 81.44 184 GLY A O 1
ATOM 1464 N N . ARG A 1 185 ? 20.410 -2.429 2.571 1.00 86.81 185 ARG A N 1
ATOM 1465 C CA . ARG A 1 185 ? 20.368 -1.347 3.567 1.00 86.81 185 ARG A CA 1
ATOM 1466 C C . ARG A 1 185 ? 18.977 -1.251 4.176 1.00 86.81 185 ARG A C 1
ATOM 1468 O O . ARG A 1 185 ? 17.959 -1.399 3.503 1.00 86.81 185 ARG A O 1
ATOM 1475 N N . THR A 1 186 ? 18.925 -0.928 5.458 1.00 86.19 186 THR A N 1
ATOM 1476 C CA . THR A 1 186 ? 17.659 -0.683 6.141 1.00 86.19 186 THR A CA 1
ATOM 1477 C C . THR A 1 186 ? 17.006 0.601 5.623 1.00 86.19 186 THR A C 1
ATOM 1479 O O . THR A 1 186 ? 17.678 1.584 5.294 1.00 86.19 186 THR A O 1
ATOM 1482 N N . ALA A 1 187 ? 15.670 0.648 5.642 1.00 85.75 187 ALA A N 1
ATOM 1483 C CA . ALA A 1 187 ? 14.884 1.844 5.313 1.00 85.75 187 ALA A CA 1
ATOM 1484 C C . ALA A 1 187 ? 15.380 3.114 6.036 1.00 85.75 187 ALA A C 1
ATOM 1486 O O . ALA A 1 187 ? 15.377 4.218 5.485 1.00 85.75 187 ALA A O 1
ATOM 1487 N N . ARG A 1 188 ? 15.873 2.945 7.267 1.00 82.06 188 ARG A N 1
ATOM 1488 C CA . ARG A 1 188 ? 16.422 4.017 8.094 1.00 82.06 188 ARG A CA 1
ATOM 1489 C C . ARG A 1 188 ? 17.758 4.548 7.577 1.00 82.06 188 ARG A C 1
ATOM 1491 O O . ARG A 1 188 ? 17.959 5.763 7.560 1.00 82.06 188 ARG A O 1
ATOM 1498 N N . GLU A 1 189 ? 18.658 3.657 7.169 1.00 87.00 189 GLU A N 1
ATOM 1499 C CA . GLU A 1 189 ? 19.940 4.028 6.563 1.00 87.00 189 GLU A CA 1
ATOM 1500 C C . GLU A 1 189 ? 19.728 4.745 5.232 1.00 87.00 189 GLU A C 1
ATOM 1502 O O . GLU A 1 189 ? 20.427 5.717 4.951 1.00 87.00 189 GLU A O 1
ATOM 1507 N N . ILE A 1 190 ? 18.745 4.312 4.438 1.00 86.62 190 ILE A N 1
ATOM 1508 C CA . ILE A 1 190 ? 18.367 4.949 3.165 1.00 86.62 190 ILE A CA 1
ATOM 1509 C C . ILE A 1 190 ? 17.817 6.359 3.400 1.00 86.62 190 ILE A C 1
ATOM 1511 O O . ILE A 1 190 ? 18.114 7.290 2.654 1.00 86.62 190 ILE A O 1
ATOM 1515 N N . ALA A 1 191 ? 17.046 6.540 4.470 1.00 83.50 191 ALA A N 1
ATOM 1516 C CA . ALA A 1 191 ? 16.513 7.836 4.863 1.00 83.50 191 ALA A CA 1
ATOM 1517 C C . ALA A 1 191 ? 17.557 8.802 5.448 1.00 83.50 191 ALA A C 1
ATOM 1519 O O . ALA A 1 191 ? 17.256 9.985 5.611 1.00 83.50 191 ALA A O 1
ATOM 1520 N N . GLY A 1 192 ? 18.756 8.322 5.805 1.00 79.12 192 GLY A N 1
ATOM 1521 C CA . GLY A 1 192 ? 19.744 9.116 6.542 1.00 79.12 192 GLY A CA 1
ATOM 1522 C C . GLY A 1 192 ? 19.270 9.512 7.948 1.00 79.12 192 GLY A C 1
ATOM 1523 O O . GLY A 1 192 ? 19.788 10.462 8.541 1.00 79.12 192 GLY A O 1
ATOM 1524 N N . SER A 1 193 ? 18.270 8.807 8.488 1.00 66.19 193 SER A N 1
ATOM 1525 C CA . SER A 1 193 ? 17.628 9.133 9.761 1.00 66.19 193 SER A CA 1
ATOM 1526 C C . SER A 1 193 ? 18.536 8.772 10.941 1.00 66.19 193 SER A C 1
ATOM 1528 O O . SER A 1 193 ? 18.567 7.629 11.411 1.00 66.19 193 SER A O 1
ATOM 1530 N N . ARG A 1 194 ? 19.256 9.767 11.471 1.00 59.50 194 ARG A N 1
ATOM 1531 C CA . ARG A 1 194 ? 19.947 9.658 12.768 1.00 59.50 194 ARG A CA 1
ATOM 1532 C C . ARG A 1 194 ? 18.911 9.513 13.889 1.00 59.50 194 ARG A C 1
ATOM 1534 O O . ARG A 1 194 ? 17.788 9.986 13.753 1.00 59.50 194 ARG A O 1
ATOM 1541 N N . PHE A 1 195 ? 19.255 8.812 14.974 1.00 53.72 195 PHE A N 1
ATOM 1542 C CA . PHE A 1 195 ? 18.407 8.758 16.174 1.00 53.72 195 PHE A CA 1
ATOM 1543 C C . PHE A 1 195 ? 17.931 10.165 16.539 1.00 53.72 195 PHE A C 1
ATOM 1545 O O . PHE A 1 195 ? 18.746 11.059 16.764 1.00 53.72 195 PHE A O 1
ATOM 1552 N N . TYR A 1 196 ? 16.611 10.349 16.610 1.00 55.03 196 TYR A N 1
ATOM 1553 C CA . TYR A 1 196 ? 16.080 11.370 17.495 1.00 55.03 196 TYR A CA 1
ATOM 1554 C C . TYR A 1 196 ? 16.579 10.972 18.887 1.00 55.03 196 TYR A C 1
ATOM 1556 O O . TYR A 1 196 ? 16.388 9.825 19.295 1.00 55.03 196 TYR A O 1
ATOM 1564 N N . GLY A 1 197 ? 17.326 11.857 19.550 1.00 58.25 197 GLY A N 1
ATOM 1565 C CA . GLY A 1 197 ? 17.735 11.649 20.940 1.00 58.25 197 GLY A CA 1
ATOM 1566 C C . GLY A 1 197 ? 16.518 11.510 21.862 1.00 58.25 197 GLY A C 1
ATOM 1567 O O . GLY A 1 197 ? 15.383 11.408 21.395 1.00 58.25 197 GLY A O 1
ATOM 1568 N N . GLU A 1 198 ? 16.741 11.536 23.177 1.00 67.25 198 GLU A N 1
ATOM 1569 C CA . GLU A 1 198 ? 15.640 11.546 24.150 1.00 67.25 198 GLU A CA 1
ATOM 1570 C C . GLU A 1 198 ? 14.577 12.594 23.769 1.00 67.25 198 GLU A C 1
ATOM 1572 O O . GLU A 1 198 ? 14.899 13.636 23.183 1.00 67.25 198 GLU A O 1
ATOM 1577 N N . ASN A 1 199 ? 13.307 12.284 24.054 1.00 67.62 199 ASN A N 1
ATOM 1578 C CA . ASN A 1 199 ? 12.182 13.169 23.778 1.00 67.62 199 ASN A CA 1
ATOM 1579 C C . ASN A 1 199 ? 12.504 14.584 24.290 1.00 67.62 199 ASN A C 1
ATOM 1581 O O . ASN A 1 199 ? 12.642 14.804 25.490 1.00 67.62 199 ASN A O 1
ATOM 1585 N N . ARG A 1 200 ? 12.676 15.528 23.356 1.00 73.12 200 ARG A N 1
ATOM 1586 C CA . ARG A 1 200 ? 13.114 16.899 23.651 1.00 73.12 200 ARG A CA 1
ATOM 1587 C C . ARG A 1 200 ? 11.988 17.788 24.158 1.00 73.12 200 ARG A C 1
ATOM 1589 O O . ARG A 1 200 ? 12.264 18.915 24.559 1.00 73.12 200 ARG A O 1
ATOM 1596 N N . THR A 1 201 ? 10.740 17.321 24.108 1.00 78.94 201 THR A N 1
ATOM 1597 C CA . THR A 1 201 ? 9.626 18.023 24.739 1.00 78.94 201 THR A CA 1
ATOM 1598 C C . THR A 1 201 ? 9.910 18.090 26.241 1.00 78.94 201 THR A C 1
ATOM 1600 O O . THR A 1 201 ? 10.032 17.033 26.864 1.00 78.94 201 THR A O 1
ATOM 1603 N N . PRO A 1 202 ? 10.046 19.295 26.831 1.00 80.94 202 PRO A N 1
ATOM 1604 C CA . PRO A 1 202 ? 10.275 19.431 28.262 1.00 80.94 202 PRO A CA 1
ATOM 1605 C C . PRO A 1 202 ? 9.218 18.650 29.039 1.00 80.94 202 PRO A C 1
ATOM 1607 O O . PRO A 1 202 ? 8.029 18.710 28.715 1.00 80.94 202 PRO A O 1
ATOM 1610 N N . ARG A 1 203 ? 9.650 17.891 30.050 1.00 83.81 203 ARG A N 1
ATOM 1611 C CA . ARG A 1 203 ? 8.721 17.173 30.926 1.00 83.81 203 ARG A CA 1
ATOM 1612 C C . ARG A 1 203 ? 7.811 18.203 31.595 1.00 83.81 203 ARG A C 1
ATOM 1614 O O . ARG A 1 203 ? 8.298 19.225 32.075 1.00 83.81 203 ARG A O 1
ATOM 1621 N N . ILE A 1 204 ? 6.503 17.941 31.611 1.00 86.25 204 ILE A N 1
ATOM 1622 C CA . ILE A 1 204 ? 5.546 18.819 32.293 1.00 86.25 204 ILE A CA 1
ATOM 1623 C C . ILE A 1 204 ? 5.906 18.817 33.787 1.00 86.25 204 ILE A C 1
ATOM 1625 O O . ILE A 1 204 ? 5.997 17.727 34.363 1.00 86.25 204 ILE A O 1
ATOM 1629 N N . PRO A 1 205 ? 6.126 19.988 34.412 1.00 92.12 205 PRO A N 1
ATOM 1630 C CA . PRO A 1 205 ? 6.491 20.051 35.820 1.00 92.12 205 PRO A CA 1
ATOM 1631 C C . PRO A 1 205 ? 5.432 19.385 36.716 1.00 92.12 205 PRO A C 1
ATOM 1633 O O . PRO A 1 205 ? 4.235 19.499 36.416 1.00 92.12 205 PRO A O 1
ATOM 1636 N N . PRO A 1 206 ? 5.824 18.692 37.803 1.00 90.19 206 PRO A N 1
ATOM 1637 C CA . PRO A 1 206 ? 4.885 18.011 38.697 1.00 90.19 206 PRO A CA 1
ATOM 1638 C C . PRO A 1 206 ? 3.779 18.921 39.239 1.00 90.19 206 PRO A C 1
ATOM 1640 O O . PRO A 1 206 ? 2.636 18.489 39.352 1.00 90.19 206 PRO A O 1
ATOM 1643 N N . GLU A 1 207 ? 4.087 20.185 39.515 1.00 94.25 207 GLU A N 1
ATOM 1644 C CA . GLU A 1 207 ? 3.150 21.201 39.995 1.00 94.25 207 GLU A CA 1
ATOM 1645 C C . GLU A 1 207 ? 2.042 21.536 38.986 1.00 94.25 207 GLU A C 1
ATOM 1647 O O . GLU A 1 207 ? 0.959 21.958 39.385 1.00 94.25 207 GLU A O 1
ATOM 1652 N N . VAL A 1 208 ? 2.276 21.291 37.693 1.00 92.81 208 VAL A N 1
ATOM 1653 C CA . VAL A 1 208 ? 1.262 21.409 36.638 1.00 92.81 208 VAL A CA 1
ATOM 1654 C C . VAL A 1 208 ? 0.595 20.057 36.397 1.00 92.81 208 VAL A C 1
ATOM 1656 O O . VAL A 1 208 ? -0.629 19.966 36.342 1.00 92.81 208 VAL A O 1
ATOM 1659 N N . LEU A 1 209 ? 1.375 18.982 36.277 1.00 94.19 209 LEU A N 1
ATOM 1660 C CA . LEU A 1 209 ? 0.848 17.668 35.910 1.00 94.19 209 LEU A CA 1
ATOM 1661 C C . LEU A 1 209 ? -0.046 17.065 37.005 1.00 94.19 209 LEU A C 1
ATOM 1663 O O . LEU A 1 209 ? -1.084 16.482 36.698 1.00 94.19 209 LEU A O 1
ATOM 1667 N N . ALA A 1 210 ? 0.328 17.213 38.277 1.00 94.81 210 ALA A N 1
ATOM 1668 C CA . ALA A 1 210 ? -0.396 16.634 39.404 1.00 94.81 210 ALA A CA 1
ATOM 1669 C C . ALA A 1 210 ? -1.845 17.143 39.545 1.00 94.81 210 ALA A C 1
ATOM 1671 O O . ALA A 1 210 ? -2.740 16.299 39.653 1.00 94.81 210 ALA A O 1
ATOM 1672 N N . PRO A 1 211 ? -2.140 18.461 39.530 1.00 96.38 211 PRO A N 1
ATOM 1673 C CA . PRO A 1 211 ? -3.523 18.931 39.598 1.00 96.38 211 PRO A CA 1
ATOM 1674 C C . PRO A 1 211 ? -4.338 18.535 38.361 1.00 96.38 211 PRO A C 1
ATOM 1676 O O . PRO A 1 211 ? -5.499 18.161 38.512 1.00 96.38 211 PRO A O 1
ATOM 1679 N N . TYR A 1 212 ? -3.735 18.526 37.165 1.00 95.31 212 TYR A N 1
ATOM 1680 C CA . TYR A 1 212 ? -4.401 18.043 35.950 1.00 95.31 212 TYR A CA 1
ATOM 1681 C C . TYR A 1 212 ? -4.787 16.565 36.056 1.00 95.31 212 TYR A C 1
ATOM 1683 O O . TYR A 1 212 ? -5.933 16.209 35.792 1.00 95.31 212 TYR A O 1
ATOM 1691 N N . LEU A 1 213 ? -3.859 15.707 36.491 1.00 96.44 213 LEU A N 1
ATOM 1692 C CA . LEU A 1 213 ? -4.137 14.285 36.700 1.00 96.44 213 LEU A CA 1
ATOM 1693 C C . LEU A 1 213 ? -5.193 14.072 37.784 1.00 96.44 213 LEU A C 1
ATOM 1695 O O . LEU A 1 213 ? -6.085 13.249 37.604 1.00 96.44 213 LEU A O 1
ATOM 1699 N N . ARG A 1 214 ? -5.141 14.832 38.885 1.00 96.81 214 ARG A N 1
ATOM 1700 C CA . ARG A 1 214 ? -6.160 14.764 39.941 1.00 96.81 214 ARG A CA 1
ATOM 1701 C C . ARG A 1 214 ? -7.541 15.145 39.408 1.00 96.81 214 ARG A C 1
ATOM 1703 O O . ARG A 1 214 ? -8.501 14.440 39.695 1.00 96.81 214 ARG A O 1
ATOM 1710 N N . GLY A 1 215 ? -7.634 16.213 38.617 1.00 96.69 215 GLY A N 1
ATOM 1711 C CA . GLY A 1 215 ? -8.878 16.631 37.971 1.00 96.69 215 GLY A CA 1
ATOM 1712 C C . GLY A 1 215 ? -9.402 15.591 36.981 1.00 96.69 215 GLY A C 1
ATOM 1713 O O . GLY A 1 215 ? -10.580 15.254 37.021 1.00 96.69 215 GLY A O 1
ATOM 1714 N N . ALA A 1 216 ? -8.529 15.022 36.145 1.00 97.00 216 ALA A N 1
ATOM 1715 C CA . ALA A 1 216 ? -8.898 13.969 35.201 1.00 97.00 216 ALA A CA 1
ATOM 1716 C C . ALA A 1 216 ? -9.395 12.700 35.915 1.00 97.00 216 ALA A C 1
ATOM 1718 O O . ALA A 1 216 ? -10.408 12.126 35.522 1.00 97.00 216 ALA A O 1
ATOM 1719 N N . LEU A 1 217 ? -8.720 12.285 36.992 1.00 97.06 217 LEU A N 1
ATOM 1720 C CA . LEU A 1 217 ? -9.142 11.142 37.801 1.00 97.06 217 LEU A CA 1
ATOM 1721 C C . LEU A 1 217 ? -10.461 11.418 38.523 1.00 97.06 217 LEU A C 1
ATOM 1723 O O . LEU A 1 217 ? -11.339 10.566 38.485 1.00 97.06 217 LEU A O 1
ATOM 1727 N N . PHE A 1 218 ? -10.641 12.605 39.110 1.00 97.38 218 PHE A N 1
ATOM 1728 C CA . PHE A 1 218 ? -11.921 13.008 39.698 1.00 97.38 218 PHE A CA 1
ATOM 1729 C C . PHE A 1 218 ? -13.049 12.971 38.662 1.00 97.38 218 PHE A C 1
ATOM 1731 O O . PHE A 1 218 ? -14.116 12.422 38.932 1.00 97.38 218 PHE A O 1
ATOM 1738 N N . TYR A 1 219 ? -12.798 13.506 37.464 1.00 96.38 219 TYR A N 1
ATOM 1739 C CA . TYR A 1 219 ? -13.773 13.514 36.382 1.00 96.38 219 TYR A CA 1
ATOM 1740 C C . TYR A 1 219 ? -14.211 12.094 36.017 1.00 96.38 219 TYR A C 1
ATOM 1742 O O . TYR A 1 219 ? -15.403 11.820 35.981 1.00 96.38 219 TYR A O 1
ATOM 1750 N N . VAL A 1 220 ? -13.265 11.175 35.807 1.00 96.12 220 VAL A N 1
ATOM 1751 C CA . VAL A 1 220 ? -13.572 9.799 35.382 1.00 96.12 220 VAL A CA 1
ATOM 1752 C C . VAL A 1 220 ? -14.145 8.944 36.517 1.00 96.12 220 VAL A C 1
ATOM 1754 O O . VAL A 1 220 ? -15.050 8.152 36.279 1.00 96.12 220 VAL A O 1
ATOM 1757 N N . GLN A 1 221 ? -13.615 9.062 37.736 1.00 95.75 221 GLN A N 1
ATOM 1758 C CA . GLN A 1 221 ? -13.960 8.163 38.844 1.00 95.75 221 GLN A CA 1
ATOM 1759 C C . GLN A 1 221 ? -15.184 8.619 39.638 1.00 95.75 221 GLN A C 1
ATOM 1761 O O . GLN A 1 221 ? -15.871 7.780 40.217 1.00 95.75 221 GLN A O 1
ATOM 1766 N N . VAL A 1 222 ? -15.439 9.928 39.692 1.00 95.31 222 VAL A N 1
ATOM 1767 C CA . VAL A 1 222 ? -16.513 10.509 40.505 1.00 95.31 222 VAL A CA 1
ATOM 1768 C C . VAL A 1 222 ? -17.547 11.163 39.598 1.00 95.31 222 VAL A C 1
ATOM 1770 O O . VAL A 1 222 ? -18.648 10.640 39.451 1.00 95.31 222 VAL A O 1
ATOM 1773 N N . ALA A 1 223 ? -17.177 12.257 38.928 1.00 95.38 223 ALA A N 1
ATOM 1774 C CA . ALA A 1 223 ? -18.147 13.103 38.233 1.00 95.38 223 ALA A CA 1
ATOM 1775 C C . ALA A 1 223 ? -18.828 12.412 37.038 1.00 95.38 223 ALA A C 1
ATOM 1777 O O . ALA A 1 223 ? -19.978 12.715 36.738 1.00 95.38 223 ALA A O 1
ATOM 1778 N N . ALA A 1 224 ? -18.152 11.485 36.351 1.00 95.94 224 ALA A N 1
ATOM 1779 C CA . ALA A 1 224 ? -18.696 10.809 35.175 1.00 95.94 224 ALA A CA 1
ATOM 1780 C C . ALA A 1 224 ? -19.982 10.032 35.487 1.00 95.94 224 ALA A C 1
ATOM 1782 O O . ALA A 1 224 ? -20.912 10.064 34.685 1.00 95.94 224 ALA A O 1
ATOM 1783 N N . ASN A 1 225 ? -20.059 9.377 36.649 1.00 94.00 225 ASN A N 1
ATOM 1784 C CA . ASN A 1 225 ? -21.254 8.630 37.044 1.00 94.00 225 ASN A CA 1
ATOM 1785 C C . ASN A 1 225 ? -22.453 9.566 37.218 1.00 94.00 225 ASN A C 1
ATOM 1787 O O . ASN A 1 225 ? -23.527 9.289 36.687 1.00 94.00 225 ASN A O 1
ATOM 1791 N N . ASP A 1 226 ? -22.243 10.698 37.892 1.00 95.69 226 ASP A N 1
ATOM 1792 C CA . ASP A 1 226 ? -23.289 11.693 38.133 1.00 95.69 226 ASP A CA 1
ATOM 1793 C C . ASP A 1 226 ? -23.743 12.354 36.825 1.00 95.69 226 ASP A C 1
ATOM 1795 O O . ASP A 1 226 ? -24.938 12.514 36.589 1.00 95.69 226 ASP A O 1
ATOM 1799 N N . ILE A 1 227 ? -22.801 12.676 35.930 1.00 95.75 227 ILE A N 1
ATOM 1800 C CA . ILE A 1 227 ? -23.100 13.236 34.602 1.00 95.75 227 ILE A CA 1
ATOM 1801 C C . ILE A 1 227 ? -23.943 12.257 33.775 1.00 95.75 227 ILE A C 1
ATOM 1803 O O . ILE A 1 227 ? -24.936 12.657 33.169 1.00 95.75 227 ILE A O 1
ATOM 1807 N N . LEU A 1 228 ? -23.572 10.973 33.750 1.00 95.94 228 LEU A N 1
ATOM 1808 C CA . LEU A 1 228 ? -24.316 9.948 33.013 1.00 95.94 228 LEU A CA 1
ATOM 1809 C C . LEU A 1 228 ? -25.704 9.700 33.619 1.00 95.94 228 LEU A C 1
ATOM 1811 O O . LEU A 1 228 ? -26.664 9.488 32.877 1.00 95.94 228 LEU A O 1
ATOM 1815 N N . ALA A 1 229 ? -25.827 9.743 34.948 1.00 95.25 229 ALA A N 1
ATOM 1816 C CA . ALA A 1 229 ? -27.112 9.631 35.633 1.00 95.25 229 ALA A CA 1
ATOM 1817 C C . ALA A 1 229 ? -28.038 10.808 35.289 1.00 95.25 229 ALA A C 1
ATOM 1819 O O . ALA A 1 229 ? -29.188 10.583 34.911 1.00 95.25 229 ALA A O 1
ATOM 1820 N N . ALA A 1 230 ? -27.518 12.037 35.333 1.00 95.31 230 ALA A N 1
ATOM 1821 C CA . ALA A 1 230 ? -28.262 13.239 34.966 1.00 95.31 230 ALA A CA 1
ATOM 1822 C C . ALA A 1 230 ? -28.711 13.219 33.493 1.00 95.31 230 ALA A C 1
ATOM 1824 O O . ALA A 1 230 ? -29.833 13.606 33.176 1.00 95.31 230 ALA A O 1
ATOM 1825 N N . GLU A 1 231 ? -27.869 12.724 32.582 1.00 94.50 231 GLU A N 1
ATOM 1826 C CA . GLU A 1 231 ? -28.234 12.588 31.167 1.00 94.50 231 GLU A CA 1
ATOM 1827 C C . GLU A 1 231 ? -29.361 11.567 30.953 1.00 94.50 231 GLU A C 1
ATOM 1829 O O . GLU A 1 231 ? -30.271 11.799 30.153 1.00 94.50 231 GLU A O 1
ATOM 1834 N N . LYS A 1 232 ? -29.347 10.460 31.703 1.00 94.50 232 LYS A N 1
ATOM 1835 C CA . LYS A 1 232 ? -30.419 9.460 31.665 1.00 94.50 232 LYS A CA 1
ATOM 1836 C C . LYS A 1 232 ? -31.743 10.032 32.175 1.00 94.50 232 LYS A C 1
ATOM 1838 O O . LYS A 1 232 ? -32.779 9.805 31.556 1.00 94.50 232 LYS A O 1
ATOM 1843 N N . GLU A 1 233 ? -31.711 10.785 33.272 1.00 95.12 233 GLU A N 1
ATOM 1844 C CA . GLU A 1 233 ? -32.892 11.480 33.799 1.00 95.12 233 GLU A CA 1
ATOM 1845 C C . GLU A 1 233 ? -33.447 12.481 32.774 1.00 95.12 233 GLU A C 1
ATOM 1847 O O . GLU A 1 233 ? -34.645 12.497 32.489 1.00 95.12 233 GLU A O 1
ATOM 1852 N N . ARG A 1 234 ? -32.565 13.256 32.133 1.00 94.94 234 ARG A N 1
ATOM 1853 C CA . ARG A 1 234 ? -32.938 14.208 31.080 1.00 94.94 234 ARG A CA 1
ATOM 1854 C C . ARG A 1 234 ? -33.635 13.530 29.895 1.00 94.94 234 ARG A C 1
ATOM 1856 O O . ARG A 1 234 ? -34.601 14.082 29.373 1.00 94.94 234 ARG A O 1
ATOM 1863 N N . GLN A 1 235 ? -33.163 12.358 29.463 1.00 93.50 235 GLN A N 1
ATOM 1864 C CA . GLN A 1 235 ? -33.805 11.577 28.396 1.00 93.50 235 GLN A CA 1
ATOM 1865 C C . GLN A 1 235 ? -35.198 11.090 28.803 1.00 93.50 235 GLN A C 1
ATOM 1867 O O . GLN A 1 235 ? -36.145 11.263 28.042 1.00 93.50 235 GLN A O 1
ATOM 1872 N N . GLN A 1 236 ? -35.349 10.573 30.025 1.00 93.19 236 GLN A N 1
ATOM 1873 C CA . GLN A 1 236 ? -36.643 10.111 30.537 1.00 93.19 236 GLN A CA 1
ATOM 1874 C C . GLN A 1 236 ? -37.684 11.234 30.580 1.00 93.19 236 GLN A C 1
ATOM 1876 O O . GLN A 1 236 ? -38.834 11.021 30.199 1.00 93.19 236 GLN A O 1
ATOM 1881 N N . LEU A 1 237 ? -37.284 12.437 31.001 1.00 92.81 237 LEU A N 1
ATOM 1882 C CA . LEU A 1 237 ? -38.159 13.613 31.009 1.00 92.81 237 LE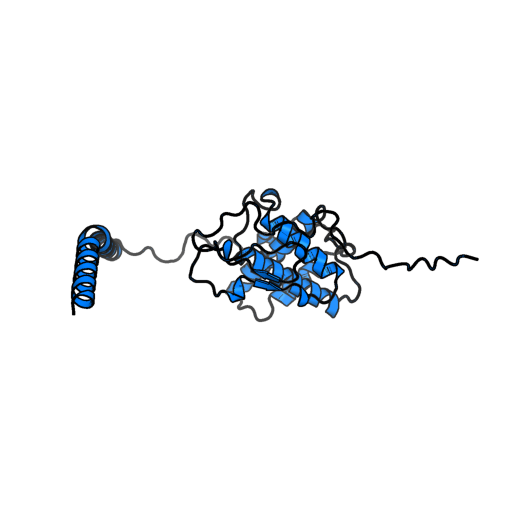U A CA 1
ATOM 1883 C C . LEU A 1 237 ? -38.556 14.063 29.595 1.00 92.81 237 LEU A C 1
ATOM 1885 O O . LEU A 1 237 ? -39.670 14.533 29.397 1.00 92.81 237 LEU A O 1
ATOM 1889 N N . ALA A 1 238 ? -37.667 13.913 28.610 1.00 88.62 238 ALA A N 1
ATOM 1890 C CA . ALA A 1 238 ? -37.958 14.257 27.220 1.00 88.62 238 ALA A CA 1
ATOM 1891 C C . ALA A 1 238 ? -38.892 13.247 26.528 1.00 88.62 238 ALA A C 1
ATOM 1893 O O . ALA A 1 238 ? -39.632 13.630 25.632 1.00 88.62 238 ALA A O 1
ATOM 1894 N N . GLU A 1 239 ? -38.862 11.975 26.932 1.00 82.12 239 GLU A N 1
ATOM 1895 C CA . GLU A 1 239 ? -39.733 10.913 26.398 1.00 82.12 239 GLU A CA 1
ATOM 1896 C C . GLU A 1 239 ? -41.133 10.894 27.035 1.00 82.12 239 GLU A C 1
ATOM 1898 O O . GLU A 1 239 ? -42.047 10.269 26.499 1.00 82.12 239 GLU A O 1
ATOM 1903 N N . SER A 1 240 ? -41.303 11.548 28.188 1.00 72.81 240 SER A N 1
ATOM 1904 C CA . SER A 1 240 ? -42.567 11.604 28.938 1.00 72.81 240 SER A CA 1
ATOM 1905 C C . SER A 1 240 ? -43.354 12.911 28.749 1.00 72.81 240 SER A C 1
ATOM 1907 O O . SER A 1 240 ? -44.414 13.066 29.362 1.00 72.81 240 SER A O 1
ATOM 1909 N N . ALA A 1 241 ? -42.865 13.818 27.895 1.00 57.44 241 ALA A N 1
ATOM 1910 C CA . ALA A 1 241 ? -43.515 15.063 27.472 1.00 57.44 241 ALA A CA 1
ATOM 1911 C C . ALA A 1 241 ? -44.082 14.941 26.049 1.00 57.44 241 ALA A C 1
ATOM 1913 O O . ALA A 1 241 ? -45.165 15.522 25.806 1.00 57.44 241 ALA A O 1
#

Foldseek 3Di:
DDDPPPPPDDPDPDFPQFDQQDFLQPPADFDPPCPVPDGDGLVDQKGQQNRRAPDPPDDSVLLIHGLVLQPDVLLSQLLSLLLSCLNPPCPLDPNDRDHSNLNSVLSVLSSLLSVLCCVPPNPDFLCNPADLVSVLVSLVVQLPPPDPVCSLVSQLSSQVSLQSQCSCQVRRDRTGNVHRHPVPDHSNVRSVPDDPPPDPPPDDDCVVVVVVVVVVCCCVVPVVVVVVVVVVVVVVVVVVD